Protein AF-A0A832DJD4-F1 (afdb_monomer)

Structure (mmCIF, N/CA/C/O backbone):
data_AF-A0A832DJD4-F1
#
_entry.id   AF-A0A832DJD4-F1
#
loop_
_atom_site.group_PDB
_atom_site.id
_atom_site.type_symbol
_atom_site.label_atom_id
_atom_site.label_alt_id
_atom_site.label_comp_id
_atom_site.label_asym_id
_atom_site.label_entity_id
_atom_site.label_seq_id
_atom_site.pdbx_PDB_ins_code
_atom_site.Cartn_x
_atom_site.Cartn_y
_atom_site.Cartn_z
_atom_site.occupancy
_atom_site.B_iso_or_equiv
_atom_site.auth_seq_id
_atom_site.auth_comp_id
_atom_site.auth_asym_id
_atom_site.auth_atom_id
_atom_site.pdbx_PDB_model_num
ATOM 1 N N . MET A 1 1 ? -42.468 7.515 47.314 1.00 40.31 1 MET A N 1
ATOM 2 C CA . MET A 1 1 ? -41.169 8.104 46.908 1.00 40.31 1 MET A CA 1
ATOM 3 C C . MET A 1 1 ? -40.604 7.329 45.723 1.00 40.31 1 MET A C 1
ATOM 5 O O . MET A 1 1 ? -40.247 6.173 45.887 1.00 40.31 1 MET A O 1
ATOM 9 N N . LYS A 1 2 ? -40.586 7.920 44.519 1.00 46.94 2 LYS A N 1
ATOM 10 C CA . LYS A 1 2 ? -39.952 7.334 43.323 1.00 46.94 2 LYS A CA 1
ATOM 11 C C . LYS A 1 2 ? -38.510 7.841 43.259 1.00 46.94 2 LYS A C 1
ATOM 13 O O . LYS A 1 2 ? -38.292 9.044 43.183 1.00 46.94 2 LYS A O 1
ATOM 18 N N . THR A 1 3 ? -37.533 6.944 43.333 1.00 48.56 3 THR A N 1
ATOM 19 C CA . THR A 1 3 ? -36.108 7.287 43.258 1.00 48.56 3 THR A CA 1
ATOM 20 C C . THR A 1 3 ? -35.759 7.795 41.858 1.00 48.56 3 THR A C 1
ATOM 22 O O . THR A 1 3 ? -35.772 7.033 40.890 1.00 48.56 3 THR A O 1
ATOM 25 N N . VAL A 1 4 ? -35.442 9.085 41.750 1.00 55.78 4 VAL A N 1
ATOM 26 C CA . VAL A 1 4 ? -34.902 9.715 40.540 1.00 55.78 4 VAL A CA 1
ATOM 27 C C . VAL A 1 4 ? -33.481 9.184 40.322 1.00 55.78 4 VAL A C 1
ATOM 29 O O . VAL A 1 4 ? -32.560 9.533 41.057 1.00 55.78 4 VAL A O 1
ATOM 32 N N . ARG A 1 5 ? -33.288 8.302 39.330 1.00 52.22 5 ARG A N 1
ATOM 33 C CA . ARG A 1 5 ? -31.949 7.875 38.888 1.00 52.22 5 ARG A CA 1
ATOM 34 C C . ARG A 1 5 ? -31.227 9.079 38.274 1.00 52.22 5 ARG A C 1
ATOM 36 O O . ARG A 1 5 ? -31.628 9.587 37.232 1.00 52.22 5 ARG A O 1
ATOM 43 N N . THR A 1 6 ? -30.162 9.521 38.930 1.00 52.44 6 THR A N 1
ATOM 44 C CA . THR A 1 6 ? -29.280 10.626 38.533 1.00 52.44 6 THR A CA 1
ATOM 45 C C . THR A 1 6 ? -28.634 10.378 37.152 1.00 52.44 6 THR A C 1
ATOM 47 O O . THR A 1 6 ? -28.206 9.256 36.866 1.00 52.44 6 THR A O 1
ATOM 50 N N . PRO A 1 7 ? -28.463 11.409 36.298 1.00 54.47 7 PRO A N 1
ATOM 51 C CA . PRO A 1 7 ? -27.866 11.297 34.953 1.00 54.47 7 PRO A CA 1
ATOM 52 C C . PRO A 1 7 ? -26.367 10.924 34.934 1.00 54.47 7 PRO A C 1
ATOM 54 O O . PRO A 1 7 ? -25.812 10.629 33.874 1.00 54.47 7 PRO A O 1
ATOM 57 N N . LYS A 1 8 ? -25.712 10.871 36.102 1.00 49.25 8 LYS A N 1
ATOM 58 C CA . LYS A 1 8 ? -24.268 10.625 36.277 1.00 49.25 8 LYS A CA 1
ATOM 59 C C . LYS A 1 8 ? -23.798 9.263 35.732 1.00 49.25 8 LYS A C 1
ATOM 61 O O . LYS A 1 8 ? -22.662 9.144 35.281 1.00 49.25 8 LYS A O 1
ATOM 66 N N . ASN A 1 9 ? -24.679 8.258 35.688 1.00 50.94 9 ASN A N 1
ATOM 67 C CA . ASN A 1 9 ? -24.340 6.921 35.180 1.00 50.94 9 ASN A CA 1
ATOM 68 C C . ASN A 1 9 ? -24.216 6.829 33.650 1.00 50.94 9 ASN A C 1
ATOM 70 O O . ASN A 1 9 ? -23.538 5.930 33.162 1.00 50.94 9 ASN A O 1
ATOM 74 N N . ARG A 1 10 ? -24.809 7.750 32.875 1.00 51.50 10 ARG A N 1
ATOM 75 C CA . ARG A 1 10 ? -24.672 7.732 31.404 1.00 51.50 10 ARG A CA 1
ATOM 76 C C . ARG A 1 10 ? -23.321 8.272 30.930 1.00 51.50 10 ARG A C 1
ATOM 78 O O . ARG A 1 10 ? -22.813 7.806 29.920 1.00 51.50 10 ARG A O 1
ATOM 85 N N . ALA A 1 11 ? -22.726 9.204 31.676 1.00 45.78 11 ALA A N 1
ATOM 86 C CA . ALA A 1 11 ? -21.413 9.767 31.354 1.00 45.78 11 ALA A CA 1
ATOM 87 C C . ALA A 1 11 ? -20.268 8.776 31.633 1.00 45.78 11 ALA A C 1
ATOM 89 O O . ALA A 1 11 ? -19.316 8.699 30.865 1.00 45.78 11 ALA A O 1
ATOM 90 N N . ARG A 1 12 ?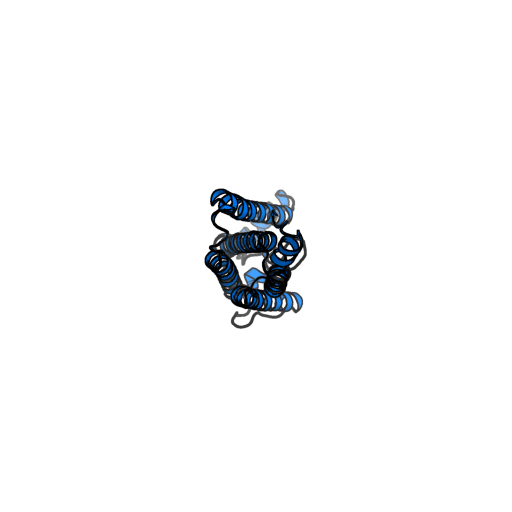 -20.392 7.960 32.690 1.00 44.75 12 ARG A N 1
ATOM 91 C CA . ARG A 1 12 ? -19.371 6.974 33.080 1.00 44.75 12 ARG A CA 1
ATOM 92 C C . ARG A 1 12 ? -19.324 5.750 32.153 1.00 44.75 12 ARG A C 1
ATOM 94 O O . ARG A 1 12 ? -18.250 5.212 31.925 1.00 44.75 12 ARG A O 1
ATOM 101 N N . ALA A 1 13 ? -20.456 5.369 31.555 1.00 45.53 13 ALA A N 1
ATOM 102 C CA . ALA A 1 13 ? -20.528 4.293 30.558 1.00 45.53 13 ALA A CA 1
ATOM 103 C C . ALA A 1 13 ? -19.904 4.665 29.194 1.00 45.53 13 ALA A C 1
ATOM 105 O O . ALA A 1 13 ? -19.660 3.794 28.366 1.00 45.53 13 ALA A O 1
ATOM 106 N N . ALA A 1 14 ? -19.645 5.953 28.938 1.00 48.25 14 ALA A N 1
ATOM 107 C CA . ALA A 1 14 ? -19.032 6.421 27.694 1.00 48.25 14 ALA A CA 1
ATOM 108 C C . ALA A 1 14 ? -17.489 6.401 27.722 1.00 48.25 14 ALA A C 1
ATOM 110 O O . ALA A 1 14 ? -16.864 6.718 26.710 1.00 48.25 14 ALA A O 1
ATOM 111 N N . GLN A 1 15 ? -16.879 6.065 28.866 1.00 50.66 15 GLN A N 1
ATOM 112 C CA . GLN A 1 15 ? -15.447 6.257 29.131 1.00 50.66 15 GLN A CA 1
ATOM 113 C C . GLN A 1 15 ? -14.716 5.003 29.630 1.00 50.66 15 GLN A C 1
ATOM 115 O O . GLN A 1 15 ? -13.594 5.123 30.115 1.00 50.66 15 GLN A O 1
ATOM 120 N N . GLU A 1 16 ? -15.284 3.800 29.498 1.00 44.44 16 GLU A N 1
ATOM 121 C CA . GLU A 1 16 ? -14.455 2.602 29.664 1.00 44.44 16 GLU A CA 1
ATOM 122 C C . GLU A 1 16 ? -13.448 2.540 28.503 1.00 44.44 16 GLU A C 1
ATOM 124 O O . GLU A 1 16 ? -13.864 2.513 27.337 1.00 44.44 16 GLU A O 1
ATOM 129 N N . PRO A 1 17 ? -12.129 2.592 28.780 1.00 48.47 17 PRO A N 1
ATOM 130 C CA . PRO A 1 17 ? -11.122 2.514 27.736 1.00 48.47 17 PRO A CA 1
ATOM 131 C C . PRO A 1 17 ? -11.305 1.183 27.010 1.00 48.47 17 PRO A C 1
ATOM 133 O O . PRO A 1 17 ? -11.220 0.117 27.618 1.00 48.47 17 PRO A O 1
ATOM 136 N N . ALA A 1 18 ? -11.600 1.260 25.710 1.00 57.53 18 ALA A N 1
ATOM 137 C CA . ALA A 1 18 ? -11.721 0.085 24.861 1.00 57.53 18 ALA A CA 1
ATOM 138 C C . ALA A 1 18 ? -10.472 -0.798 25.042 1.00 57.53 18 ALA A C 1
ATOM 140 O O . ALA A 1 18 ? -9.363 -0.251 25.117 1.00 57.53 18 ALA A O 1
ATOM 141 N N . PRO A 1 19 ? -10.628 -2.131 25.132 1.00 60.91 19 PRO A N 1
ATOM 142 C CA . PRO A 1 19 ? -9.503 -3.028 25.345 1.00 60.91 19 PRO A CA 1
ATOM 143 C C . PRO A 1 19 ? -8.436 -2.762 24.281 1.00 60.91 19 PRO A C 1
ATOM 145 O O . PRO A 1 19 ? -8.737 -2.621 23.095 1.00 60.91 19 PRO A O 1
ATOM 148 N N . ARG A 1 20 ? -7.182 -2.622 24.718 1.00 64.00 20 ARG A N 1
ATOM 149 C CA . ARG A 1 20 ? -6.047 -2.420 23.813 1.00 64.00 20 ARG A CA 1
ATOM 150 C C . ARG A 1 20 ? -5.917 -3.666 22.940 1.00 64.00 20 ARG A C 1
ATOM 152 O O . ARG A 1 20 ? -5.623 -4.751 23.438 1.00 64.00 20 ARG A O 1
ATOM 159 N N . GLU A 1 21 ? -6.144 -3.508 21.642 1.00 78.50 21 GLU A N 1
ATOM 160 C CA . GLU A 1 21 ? -6.105 -4.601 20.669 1.00 78.50 21 GLU A CA 1
ATOM 161 C C . GLU A 1 21 ? -4.654 -4.879 20.254 1.00 78.50 21 GLU A C 1
ATOM 163 O O . GLU A 1 21 ? -4.239 -4.593 19.129 1.00 78.50 21 GLU A O 1
ATOM 168 N N . TRP A 1 22 ? -3.863 -5.430 21.179 1.00 82.06 22 TRP A N 1
ATOM 169 C CA . TRP A 1 22 ? -2.437 -5.718 20.977 1.00 82.06 22 TRP A CA 1
ATOM 170 C C . TRP A 1 22 ? -2.164 -6.570 19.733 1.00 8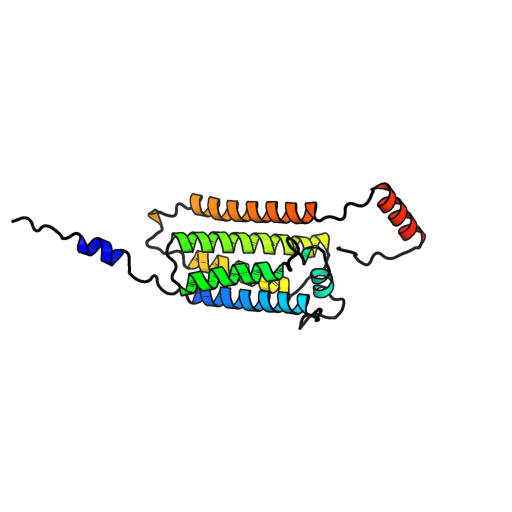2.06 22 TRP A C 1
ATOM 172 O O . TRP A 1 22 ? -1.137 -6.393 19.087 1.00 82.06 22 TRP A O 1
ATOM 182 N N . SER A 1 23 ? -3.101 -7.441 19.343 1.00 87.31 23 SER A N 1
ATOM 183 C CA . SER A 1 23 ? -3.000 -8.218 18.101 1.00 87.31 23 SER A CA 1
ATOM 184 C C . SER A 1 23 ? -3.013 -7.329 16.853 1.00 87.31 23 SER A C 1
ATOM 186 O O . SER A 1 23 ? -2.193 -7.523 15.964 1.00 87.31 23 SER A O 1
ATOM 188 N N . ILE A 1 24 ? -3.908 -6.335 16.790 1.00 86.75 24 ILE A N 1
ATOM 189 C CA . ILE A 1 24 ? -3.986 -5.396 15.659 1.00 86.75 24 ILE A CA 1
ATOM 190 C C . ILE A 1 24 ? -2.737 -4.512 15.641 1.00 86.75 24 ILE A C 1
ATOM 192 O O . ILE A 1 24 ? -2.138 -4.321 14.586 1.00 86.75 24 ILE A O 1
ATOM 196 N N . ALA A 1 25 ? -2.316 -4.021 16.810 1.00 88.62 25 ALA A N 1
ATOM 197 C CA . ALA A 1 25 ? -1.106 -3.214 16.938 1.00 88.62 25 ALA A CA 1
ATOM 198 C C . ALA A 1 25 ? 0.153 -3.983 16.501 1.00 88.62 25 ALA A C 1
ATOM 200 O O . ALA A 1 25 ? 0.976 -3.430 15.781 1.00 88.62 25 ALA A O 1
ATOM 201 N N . GLY A 1 26 ? 0.281 -5.259 16.883 1.00 91.19 26 GLY A N 1
ATOM 202 C CA . GLY A 1 26 ? 1.417 -6.103 16.509 1.00 91.19 26 GLY A CA 1
ATOM 203 C C . GLY A 1 26 ? 1.505 -6.351 15.003 1.00 91.19 26 GLY A C 1
ATOM 204 O O . GLY A 1 26 ? 2.569 -6.178 14.416 1.00 91.19 26 GLY A O 1
ATOM 205 N N . VAL A 1 27 ? 0.382 -6.681 14.354 1.00 91.56 27 VAL A N 1
ATOM 206 C CA . VAL A 1 27 ? 0.355 -6.881 12.893 1.00 91.56 27 VAL A CA 1
ATOM 207 C C . VAL A 1 27 ? 0.631 -5.570 12.154 1.00 91.56 27 VAL A C 1
ATOM 209 O O . VAL A 1 27 ? 1.411 -5.551 11.205 1.00 91.56 27 VAL A O 1
ATOM 212 N N . ALA A 1 28 ? 0.054 -4.457 12.614 1.00 91.19 28 ALA A N 1
ATOM 213 C CA . ALA A 1 28 ? 0.327 -3.146 12.037 1.00 91.19 28 ALA A CA 1
ATOM 214 C C . ALA A 1 28 ? 1.798 -2.734 12.207 1.00 91.19 28 ALA A C 1
ATOM 216 O O . ALA A 1 28 ? 2.385 -2.194 11.277 1.00 91.19 28 ALA A O 1
ATOM 217 N N . ALA A 1 29 ? 2.427 -3.032 13.346 1.00 92.06 29 ALA A N 1
ATOM 218 C CA . ALA A 1 29 ? 3.848 -2.763 13.556 1.00 92.06 29 ALA A CA 1
ATOM 219 C C . ALA A 1 29 ? 4.743 -3.576 12.604 1.00 92.06 29 ALA A C 1
ATOM 221 O O . ALA A 1 29 ? 5.718 -3.039 12.082 1.00 92.06 29 ALA A O 1
ATOM 222 N N . ALA A 1 30 ? 4.394 -4.837 12.326 1.00 93.56 30 ALA A N 1
ATOM 223 C CA . ALA A 1 30 ? 5.107 -5.646 11.338 1.00 93.56 30 ALA A CA 1
ATOM 224 C C . ALA A 1 30 ? 4.999 -5.045 9.925 1.00 93.56 30 ALA A C 1
ATOM 226 O O . ALA A 1 30 ? 6.012 -4.889 9.243 1.00 93.56 30 ALA A O 1
ATOM 227 N N . GLY A 1 31 ? 3.794 -4.637 9.513 1.00 91.38 31 GLY A N 1
ATOM 228 C CA . GLY A 1 31 ? 3.578 -3.972 8.221 1.00 91.38 31 GLY A CA 1
ATOM 229 C C . GLY A 1 31 ? 4.322 -2.641 8.122 1.00 91.38 31 GLY A C 1
ATOM 230 O O . GLY A 1 31 ? 4.963 -2.354 7.112 1.00 91.38 31 GLY A O 1
ATOM 231 N N . LEU A 1 32 ? 4.326 -1.863 9.208 1.00 93.44 32 LEU A N 1
ATOM 232 C CA . LEU A 1 32 ? 5.080 -0.617 9.317 1.00 93.44 32 LEU A CA 1
ATOM 233 C C . LEU A 1 32 ? 6.581 -0.852 9.121 1.00 93.44 32 LEU A C 1
ATOM 235 O O . LEU A 1 32 ? 7.211 -0.113 8.370 1.00 93.44 32 LEU A O 1
ATOM 239 N N . ALA A 1 33 ? 7.145 -1.879 9.762 1.00 93.38 33 ALA A N 1
ATOM 240 C CA . ALA A 1 33 ? 8.561 -2.212 9.643 1.00 93.38 33 ALA A CA 1
ATOM 241 C C . ALA A 1 33 ? 8.938 -2.613 8.208 1.00 93.38 33 ALA A C 1
ATOM 243 O O . ALA A 1 33 ? 9.924 -2.104 7.676 1.00 93.38 33 ALA A O 1
ATOM 244 N N . ILE A 1 34 ? 8.128 -3.459 7.558 1.00 91.44 34 ILE A N 1
ATOM 245 C CA . ILE A 1 34 ? 8.343 -3.868 6.160 1.00 91.44 34 ILE A CA 1
ATOM 246 C C . ILE A 1 34 ? 8.256 -2.655 5.229 1.00 91.44 34 ILE A C 1
ATOM 248 O O . ILE A 1 34 ? 9.166 -2.408 4.439 1.00 91.44 34 ILE A O 1
ATOM 252 N N . SER A 1 35 ? 7.193 -1.861 5.351 1.00 91.94 35 SER A N 1
ATOM 253 C CA . SER A 1 35 ? 6.980 -0.671 4.524 1.00 91.94 35 SER A CA 1
ATOM 254 C C . SER A 1 35 ? 8.089 0.370 4.711 1.00 91.94 35 SER A C 1
ATOM 256 O O . SER A 1 35 ? 8.574 0.941 3.735 1.00 91.94 35 SER A O 1
ATOM 258 N N . ALA A 1 36 ? 8.537 0.594 5.949 1.00 92.06 36 ALA A N 1
ATOM 259 C CA . ALA A 1 36 ? 9.629 1.517 6.243 1.00 92.06 36 ALA A CA 1
ATOM 260 C C . ALA A 1 36 ? 10.948 1.021 5.648 1.00 92.06 36 ALA A C 1
ATOM 262 O O . ALA A 1 36 ? 11.656 1.798 5.011 1.00 92.06 36 ALA A O 1
ATOM 263 N N . TYR A 1 37 ? 11.247 -0.272 5.790 1.00 91.31 37 TYR A N 1
ATOM 264 C CA . TYR A 1 37 ? 12.424 -0.888 5.188 1.00 91.31 37 TYR A CA 1
ATOM 265 C C . TYR A 1 37 ? 12.441 -0.714 3.663 1.00 91.31 37 TYR A C 1
ATOM 267 O O . TYR A 1 37 ? 13.425 -0.222 3.114 1.00 91.31 37 TYR A O 1
ATOM 275 N N . LEU A 1 38 ? 11.329 -1.024 2.988 1.00 88.25 38 LEU A N 1
ATOM 276 C CA . LEU A 1 38 ? 11.182 -0.860 1.539 1.00 88.25 38 LEU A CA 1
ATOM 277 C C . LEU A 1 38 ? 11.331 0.601 1.089 1.00 88.25 38 LEU A C 1
ATOM 279 O O . LEU A 1 38 ? 11.978 0.875 0.075 1.00 88.25 38 LEU A O 1
ATOM 283 N N . ALA A 1 39 ? 10.740 1.540 1.834 1.00 88.69 39 ALA A N 1
ATOM 284 C CA . ALA A 1 39 ? 10.820 2.966 1.536 1.00 88.69 39 ALA A CA 1
ATOM 285 C C . ALA A 1 39 ? 12.255 3.490 1.686 1.00 88.69 39 ALA A C 1
ATOM 287 O O . ALA A 1 39 ? 12.754 4.173 0.792 1.00 88.69 39 ALA A O 1
ATOM 288 N N . ILE A 1 40 ? 12.937 3.128 2.777 1.00 88.81 40 ILE A N 1
ATOM 289 C CA . ILE A 1 40 ? 14.332 3.509 3.025 1.00 88.81 40 ILE A CA 1
ATOM 290 C C . ILE A 1 40 ? 15.244 2.896 1.965 1.00 88.81 40 ILE A C 1
ATOM 292 O O . ILE A 1 40 ? 16.053 3.617 1.391 1.00 88.81 40 ILE A O 1
ATOM 296 N N . ALA A 1 41 ? 15.089 1.604 1.656 1.00 87.44 41 ALA A N 1
ATOM 297 C CA . ALA A 1 41 ? 15.887 0.933 0.632 1.00 87.44 41 ALA A CA 1
ATOM 298 C C . ALA A 1 41 ? 15.758 1.634 -0.729 1.00 87.44 41 ALA A C 1
ATOM 300 O O . ALA A 1 41 ? 16.761 1.884 -1.396 1.00 87.44 41 ALA A O 1
ATOM 301 N N . ARG A 1 42 ? 14.536 2.043 -1.105 1.00 84.62 42 ARG A N 1
ATOM 302 C CA . ARG A 1 42 ? 14.308 2.787 -2.350 1.00 84.62 42 ARG A CA 1
ATOM 303 C C . ARG A 1 42 ? 14.985 4.156 -2.346 1.00 84.62 42 ARG A C 1
ATOM 305 O O . ARG A 1 42 ? 15.613 4.509 -3.337 1.00 84.62 42 ARG A O 1
ATOM 312 N N . LEU A 1 43 ? 14.857 4.910 -1.253 1.00 86.06 43 LEU A N 1
ATOM 313 C CA . LEU A 1 43 ? 15.446 6.247 -1.115 1.00 86.06 43 LEU A CA 1
ATOM 314 C C . LEU A 1 43 ? 16.977 6.209 -1.058 1.00 86.06 43 LEU A C 1
ATOM 316 O O . LEU A 1 43 ? 17.631 7.102 -1.585 1.00 86.06 43 LEU A O 1
ATOM 320 N N . ALA A 1 44 ? 17.544 5.168 -0.453 1.00 86.25 44 ALA A N 1
ATOM 321 C CA . ALA A 1 44 ? 18.983 4.949 -0.378 1.00 86.25 44 ALA A CA 1
ATOM 322 C C . ALA A 1 44 ? 19.581 4.386 -1.681 1.00 86.25 44 ALA A C 1
ATOM 324 O O . ALA A 1 44 ? 20.799 4.263 -1.778 1.00 86.25 44 ALA A O 1
ATOM 325 N N . GLY A 1 45 ? 18.749 3.994 -2.656 1.00 78.75 45 GLY A N 1
ATOM 326 C CA . GLY A 1 45 ? 19.202 3.263 -3.844 1.00 78.75 45 GLY A CA 1
ATOM 327 C C . GLY A 1 45 ? 19.853 1.917 -3.504 1.00 78.75 45 GLY A C 1
ATOM 328 O O . GLY A 1 45 ? 20.674 1.419 -4.268 1.00 78.75 45 GLY A O 1
ATOM 329 N N . ALA A 1 46 ? 19.529 1.353 -2.339 1.00 75.75 46 ALA A N 1
ATOM 330 C CA . ALA A 1 46 ? 20.135 0.134 -1.832 1.00 75.75 46 ALA A CA 1
ATOM 331 C C . ALA A 1 46 ? 19.367 -1.101 -2.318 1.00 75.75 46 ALA A C 1
ATOM 333 O O . ALA A 1 46 ? 18.136 -1.098 -2.405 1.00 75.75 46 ALA A O 1
ATOM 334 N N . GLY A 1 47 ? 20.104 -2.181 -2.584 1.00 75.88 47 GLY A N 1
ATOM 335 C CA . GLY A 1 47 ? 19.514 -3.488 -2.850 1.00 75.88 47 GLY A CA 1
ATOM 336 C C . GLY A 1 47 ? 18.689 -3.987 -1.662 1.00 75.88 47 GLY A C 1
ATOM 337 O O . GLY A 1 47 ? 18.981 -3.697 -0.499 1.00 75.88 47 GLY A O 1
ATOM 338 N N . LEU A 1 48 ? 17.643 -4.750 -1.960 1.00 82.25 48 LEU A N 1
ATOM 339 C CA . LEU A 1 48 ? 16.810 -5.385 -0.946 1.00 82.25 48 LEU A CA 1
ATOM 340 C C . LEU A 1 48 ? 17.489 -6.658 -0.440 1.00 82.25 48 LEU A C 1
ATOM 342 O O . LEU A 1 48 ? 17.941 -7.484 -1.228 1.00 82.25 48 LEU A O 1
ATOM 346 N N . ALA A 1 49 ? 17.528 -6.840 0.878 1.00 76.88 49 ALA A N 1
ATOM 347 C CA . ALA A 1 49 ? 18.023 -8.066 1.493 1.00 76.88 49 ALA A CA 1
ATOM 348 C C . ALA A 1 49 ? 17.219 -9.263 0.975 1.00 76.88 49 ALA A C 1
ATOM 350 O O . ALA A 1 49 ? 16.020 -9.138 0.738 1.00 76.88 49 ALA A O 1
ATOM 351 N N . LEU A 1 50 ? 17.855 -10.424 0.805 1.00 75.19 50 LEU A N 1
ATOM 352 C CA . LEU A 1 50 ? 17.219 -11.620 0.222 1.00 75.19 50 LEU A CA 1
ATOM 353 C C . LEU A 1 50 ? 16.724 -11.432 -1.224 1.00 75.19 50 LEU A C 1
ATOM 355 O O . LEU A 1 50 ? 15.945 -12.251 -1.709 1.00 75.19 50 LEU A O 1
ATOM 359 N N . CYS A 1 51 ? 17.159 -10.374 -1.912 1.00 82.38 51 CYS A N 1
ATOM 360 C CA . CYS A 1 51 ? 16.907 -10.192 -3.330 1.00 82.38 51 CYS A CA 1
ATOM 361 C C . CYS A 1 51 ? 18.222 -10.006 -4.085 1.00 82.38 51 CYS A C 1
ATOM 363 O O . CYS A 1 51 ? 19.085 -9.226 -3.683 1.00 82.38 51 CYS A O 1
ATOM 365 N N . GLU A 1 52 ? 18.381 -10.755 -5.170 1.00 78.06 52 GLU A N 1
ATOM 366 C CA . GLU A 1 52 ? 19.556 -10.669 -6.033 1.00 78.06 52 GLU A CA 1
ATOM 367 C C . GLU A 1 52 ? 19.541 -9.355 -6.825 1.00 78.06 52 GLU A C 1
ATOM 369 O O . G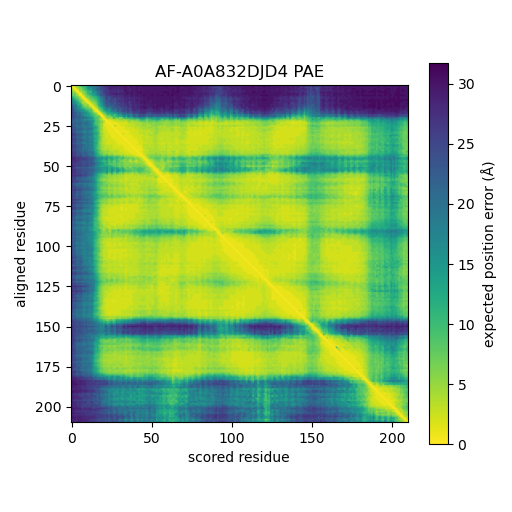LU A 1 52 ? 18.477 -8.845 -7.196 1.00 78.06 52 GLU A O 1
ATOM 374 N N . ALA A 1 53 ? 20.726 -8.798 -7.089 1.00 72.25 53 ALA A N 1
ATOM 375 C CA . ALA A 1 53 ? 20.867 -7.625 -7.948 1.00 72.25 53 ALA A CA 1
ATOM 376 C C . ALA A 1 53 ? 20.388 -7.964 -9.372 1.00 72.25 53 ALA A C 1
ATOM 378 O O . ALA A 1 53 ? 20.787 -8.985 -9.928 1.00 72.25 53 ALA A O 1
ATOM 379 N N . GLY A 1 54 ? 19.506 -7.137 -9.944 1.00 69.38 54 GLY A N 1
ATOM 380 C CA . GLY A 1 54 ? 18.827 -7.430 -11.214 1.00 69.38 54 GLY A CA 1
ATOM 381 C C . GLY A 1 54 ? 17.693 -8.464 -11.119 1.00 69.38 54 GLY A C 1
ATOM 382 O O . GLY A 1 54 ? 17.111 -8.832 -12.138 1.00 69.38 54 GLY A O 1
ATOM 383 N N . GLY A 1 55 ? 17.362 -8.939 -9.914 1.00 82.69 55 GLY A N 1
ATOM 384 C CA . GLY A 1 55 ? 16.257 -9.863 -9.675 1.00 82.69 55 GLY A CA 1
ATOM 385 C C . GLY A 1 55 ? 14.880 -9.187 -9.653 1.00 82.69 55 GLY A C 1
ATOM 386 O O . GLY A 1 55 ? 14.719 -7.988 -9.885 1.00 82.69 55 GLY A O 1
ATOM 387 N N . GLY A 1 56 ? 13.850 -9.963 -9.305 1.00 84.81 56 GLY A N 1
ATOM 388 C CA . GLY A 1 56 ? 12.459 -9.504 -9.352 1.00 84.81 56 GLY A CA 1
ATOM 389 C C . GLY A 1 56 ? 12.153 -8.277 -8.484 1.00 84.81 56 GLY A C 1
ATOM 390 O O . GLY A 1 56 ? 11.363 -7.430 -8.895 1.00 84.81 56 GLY A O 1
ATOM 391 N N . CYS A 1 57 ? 12.802 -8.114 -7.325 1.00 87.62 57 CYS A N 1
ATOM 392 C CA . CYS A 1 57 ? 12.610 -6.909 -6.512 1.00 87.62 57 CYS A CA 1
ATOM 393 C C . CYS A 1 57 ? 13.150 -5.647 -7.181 1.00 87.62 57 CYS A C 1
ATOM 395 O O . CYS A 1 57 ? 12.546 -4.588 -7.032 1.00 87.62 57 CYS A O 1
ATOM 397 N N . ASP A 1 58 ? 14.276 -5.751 -7.889 1.00 86.12 58 ASP A N 1
ATOM 398 C CA . ASP A 1 58 ? 14.906 -4.611 -8.550 1.00 86.12 58 ASP A CA 1
ATOM 399 C C . ASP A 1 58 ? 14.049 -4.141 -9.730 1.00 86.12 58 ASP A C 1
ATOM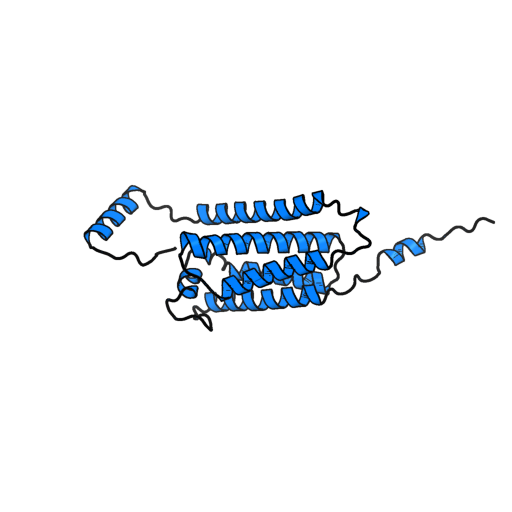 401 O O . ASP A 1 58 ? 13.751 -2.954 -9.853 1.00 86.12 58 ASP A O 1
ATOM 405 N N . ILE A 1 59 ? 13.507 -5.082 -10.511 1.00 85.69 59 ILE A N 1
ATOM 406 C CA . ILE A 1 59 ? 12.536 -4.797 -11.581 1.00 85.69 59 ILE A CA 1
ATOM 407 C C . ILE A 1 59 ? 11.288 -4.096 -11.017 1.00 85.69 59 ILE A C 1
ATOM 409 O O . ILE A 1 59 ? 10.825 -3.095 -11.562 1.00 85.69 59 ILE A O 1
ATOM 413 N N . VAL A 1 60 ? 10.743 -4.582 -9.897 1.00 88.69 60 VAL A N 1
ATOM 414 C CA . VAL A 1 60 ? 9.546 -3.986 -9.279 1.00 88.69 60 VAL A CA 1
ATOM 415 C C . VAL A 1 60 ? 9.836 -2.588 -8.731 1.00 88.69 60 VAL A C 1
ATOM 417 O O . VAL A 1 60 ? 9.063 -1.667 -8.990 1.00 88.69 60 VAL A O 1
ATOM 420 N N . GLN A 1 61 ? 10.951 -2.405 -8.020 1.00 86.62 61 GLN A N 1
ATOM 421 C CA . GLN A 1 61 ? 11.318 -1.134 -7.384 1.00 86.62 61 GLN A CA 1
ATOM 422 C C . GLN A 1 61 ? 11.792 -0.075 -8.383 1.00 86.62 61 GLN A C 1
ATOM 424 O O . GLN A 1 61 ? 11.618 1.115 -8.127 1.00 86.62 61 GLN A O 1
ATOM 429 N N . SER A 1 62 ? 12.379 -0.478 -9.509 1.00 85.12 62 SER A N 1
ATOM 430 C CA . SER A 1 62 ? 12.771 0.431 -10.593 1.00 85.12 62 SER A CA 1
ATOM 431 C C . SER A 1 62 ? 11.605 0.808 -11.511 1.00 85.12 62 SER A C 1
ATOM 433 O O . SER A 1 62 ? 11.700 1.800 -12.231 1.00 85.12 62 SER A O 1
ATOM 435 N N . SER A 1 63 ? 10.488 0.076 -11.455 1.00 86.25 63 SER A N 1
ATOM 436 C CA . SER A 1 63 ? 9.296 0.382 -12.245 1.00 86.25 63 SER A CA 1
ATOM 437 C C . SER A 1 63 ? 8.580 1.660 -11.795 1.00 86.25 63 SER A C 1
ATOM 439 O O . SER A 1 63 ? 8.643 2.082 -10.638 1.00 86.25 63 SER A O 1
ATOM 441 N N . ARG A 1 64 ? 7.767 2.219 -12.690 1.00 84.81 64 ARG A N 1
ATOM 442 C CA . ARG A 1 64 ? 6.850 3.333 -12.430 1.00 84.81 64 ARG A CA 1
ATOM 443 C C . ARG A 1 64 ? 5.850 3.039 -11.319 1.00 84.81 64 ARG A C 1
ATOM 445 O O . ARG A 1 64 ? 5.376 3.957 -10.663 1.00 84.81 64 ARG A O 1
ATOM 452 N N . TYR A 1 65 ? 5.531 1.765 -11.083 1.00 87.25 65 TYR A N 1
ATOM 453 C CA . TYR A 1 65 ? 4.573 1.357 -10.054 1.00 87.25 65 TYR A CA 1
ATOM 454 C C . TYR A 1 65 ? 5.152 1.454 -8.635 1.00 87.25 65 TYR A C 1
ATOM 456 O O . TYR A 1 65 ? 4.402 1.455 -7.656 1.00 87.25 65 TYR A O 1
ATOM 464 N N . ALA A 1 66 ? 6.477 1.591 -8.510 1.00 86.62 66 ALA A N 1
ATOM 465 C CA . ALA A 1 66 ? 7.138 1.877 -7.243 1.00 86.62 66 ALA A CA 1
ATOM 466 C C . ALA A 1 66 ? 6.923 3.323 -6.769 1.00 86.62 66 ALA A C 1
ATOM 468 O O . ALA A 1 66 ? 7.230 3.630 -5.617 1.00 86.62 66 ALA A O 1
ATOM 469 N N . MET A 1 67 ? 6.394 4.199 -7.629 1.00 87.25 67 MET A N 1
ATOM 470 C CA . MET A 1 67 ? 6.050 5.577 -7.300 1.00 87.25 67 MET A CA 1
ATOM 471 C C . MET A 1 67 ? 4.539 5.775 -7.397 1.00 87.25 67 MET A C 1
ATOM 473 O O . MET A 1 67 ? 3.922 5.545 -8.433 1.00 87.25 67 MET A O 1
ATOM 477 N N . PHE A 1 68 ? 3.942 6.264 -6.319 1.00 87.69 68 PHE A N 1
ATOM 478 C CA . PHE A 1 68 ? 2.532 6.604 -6.245 1.00 87.69 68 PHE A CA 1
ATOM 479 C C . PHE A 1 68 ? 2.381 8.076 -5.863 1.00 87.69 68 PHE A C 1
ATOM 481 O O . PHE A 1 68 ? 2.804 8.491 -4.782 1.00 87.69 68 PHE A O 1
ATOM 488 N N . LEU A 1 69 ? 1.796 8.876 -6.765 1.00 85.00 69 LEU A N 1
ATOM 489 C CA . LEU A 1 69 ? 1.668 10.336 -6.622 1.00 85.00 69 LEU A CA 1
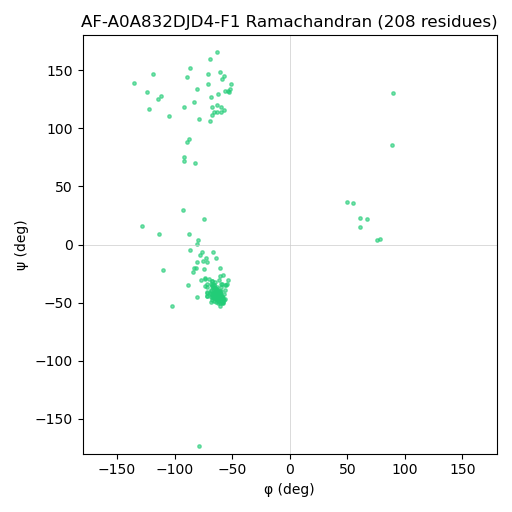ATOM 490 C C . LEU A 1 69 ? 3.016 11.055 -6.388 1.00 85.00 69 LEU A C 1
ATOM 492 O O . LEU A 1 69 ? 3.093 12.014 -5.627 1.00 85.00 69 LEU A O 1
ATOM 496 N N . GLY A 1 70 ? 4.093 10.577 -7.020 1.00 82.62 70 GLY A N 1
ATOM 497 C CA . GLY A 1 70 ? 5.435 11.161 -6.880 1.00 82.62 70 GLY A CA 1
ATOM 498 C C . GLY A 1 70 ? 6.168 10.788 -5.586 1.00 82.62 70 GLY A C 1
ATOM 499 O O . GLY A 1 70 ? 7.277 11.262 -5.359 1.00 82.62 70 GLY A O 1
ATOM 500 N N . VAL A 1 71 ? 5.593 9.907 -4.763 1.00 87.62 71 VAL A N 1
ATOM 501 C CA . VAL A 1 71 ? 6.190 9.395 -3.521 1.00 87.62 71 VAL A CA 1
ATOM 502 C C . VAL A 1 71 ? 6.360 7.875 -3.633 1.00 87.62 71 VAL A C 1
ATOM 504 O O . VAL A 1 71 ? 5.514 7.232 -4.255 1.00 87.62 71 VAL A O 1
ATOM 507 N N . PRO A 1 72 ? 7.400 7.257 -3.040 1.00 89.38 72 PRO A N 1
ATOM 508 C CA . PRO A 1 72 ? 7.533 5.805 -3.038 1.00 89.38 72 PRO A CA 1
ATOM 509 C C . PRO A 1 72 ? 6.271 5.119 -2.512 1.00 89.38 72 PRO A C 1
ATOM 511 O O . PRO A 1 72 ? 5.774 5.452 -1.435 1.00 89.38 72 PRO A O 1
ATOM 514 N N . THR A 1 73 ? 5.772 4.124 -3.240 1.00 89.81 73 THR A N 1
ATOM 515 C CA . THR A 1 73 ? 4.560 3.374 -2.886 1.00 89.81 73 THR A CA 1
ATOM 516 C C . THR A 1 73 ? 4.659 2.766 -1.479 1.00 89.81 73 THR A C 1
ATOM 518 O O . THR A 1 73 ? 3.689 2.772 -0.725 1.00 89.81 73 THR A O 1
ATOM 521 N N . ALA A 1 74 ? 5.859 2.346 -1.070 1.00 89.25 74 ALA A N 1
ATOM 522 C CA . ALA A 1 74 ? 6.135 1.849 0.277 1.00 89.25 74 ALA A CA 1
ATOM 523 C C . ALA A 1 74 ? 5.895 2.892 1.391 1.00 89.25 74 ALA A C 1
ATOM 525 O O . ALA A 1 74 ? 5.478 2.534 2.491 1.00 89.25 74 ALA A O 1
ATOM 526 N N . ALA A 1 75 ? 6.084 4.189 1.121 1.00 90.50 75 ALA A N 1
ATOM 527 C CA . ALA A 1 75 ? 5.821 5.239 2.106 1.00 90.50 75 ALA A CA 1
ATOM 528 C C . ALA A 1 75 ? 4.321 5.370 2.425 1.00 90.50 75 ALA A C 1
ATOM 530 O O . ALA A 1 75 ? 3.952 5.659 3.563 1.00 90.50 75 ALA A O 1
ATOM 531 N N . TRP A 1 76 ? 3.440 5.085 1.461 1.00 91.25 76 TRP A N 1
ATOM 532 C CA . TRP A 1 76 ? 1.998 5.017 1.713 1.00 91.25 76 TRP A CA 1
ATOM 533 C C . TRP A 1 76 ? 1.633 3.860 2.649 1.00 91.25 76 TRP A C 1
ATOM 535 O O . TRP A 1 76 ? 0.764 4.020 3.508 1.00 91.25 76 TRP A O 1
ATOM 545 N N . GLY A 1 77 ? 2.350 2.736 2.553 1.00 90.06 77 GLY A N 1
ATOM 546 C CA . GLY A 1 77 ? 2.266 1.639 3.520 1.00 90.06 77 GLY A CA 1
ATOM 547 C C . GLY A 1 77 ? 2.656 2.086 4.931 1.00 90.06 77 GLY A C 1
ATOM 548 O O . GLY A 1 77 ? 1.920 1.826 5.882 1.00 90.06 77 GLY A O 1
ATOM 549 N N . VAL A 1 78 ? 3.741 2.862 5.071 1.00 92.19 78 VAL A N 1
ATOM 550 C CA . VAL A 1 78 ? 4.165 3.431 6.367 1.00 92.19 78 VAL A CA 1
ATOM 551 C C . VAL A 1 78 ? 3.056 4.278 6.989 1.00 92.19 78 VAL A C 1
ATOM 553 O O . VAL A 1 78 ? 2.728 4.104 8.163 1.00 92.19 78 VAL A O 1
ATOM 556 N N . VAL A 1 79 ? 2.442 5.166 6.204 1.00 94.12 79 VAL A N 1
ATOM 557 C CA . VAL A 1 79 ? 1.334 6.007 6.677 1.00 94.12 79 VAL A CA 1
ATOM 558 C C . VAL A 1 79 ? 0.151 5.145 7.114 1.00 94.12 79 VAL A C 1
ATOM 560 O O . VAL A 1 79 ? -0.365 5.326 8.218 1.00 94.12 79 VAL A O 1
ATOM 563 N N . LEU A 1 80 ? -0.262 4.184 6.285 1.00 93.44 80 LEU A N 1
ATOM 564 C CA . LEU A 1 80 ? -1.409 3.325 6.568 1.00 93.44 80 LEU A CA 1
ATOM 565 C C . LEU A 1 80 ? -1.207 2.517 7.852 1.00 93.44 80 LEU A C 1
ATOM 567 O O . LEU A 1 80 ? -2.041 2.577 8.759 1.00 93.44 80 LEU A O 1
ATOM 571 N N . TYR A 1 81 ? -0.094 1.792 7.959 1.00 92.81 81 TYR A N 1
ATOM 572 C CA . TYR A 1 81 ? 0.193 0.968 9.129 1.00 92.81 81 TYR A CA 1
ATOM 573 C C . TYR A 1 81 ? 0.459 1.809 10.378 1.00 92.81 81 TYR A C 1
ATOM 575 O O . TYR A 1 81 ? 0.035 1.421 11.467 1.00 92.81 81 TYR A O 1
ATOM 583 N N . GLY A 1 82 ? 1.070 2.987 10.235 1.00 92.75 82 GLY A N 1
ATOM 584 C CA . GLY A 1 82 ? 1.268 3.934 11.331 1.00 92.75 82 GLY A CA 1
ATOM 585 C C . GLY A 1 82 ? -0.056 4.444 11.902 1.00 92.75 82 GLY A C 1
ATOM 586 O O . GLY A 1 82 ? -0.256 4.429 13.119 1.00 92.75 82 GLY A O 1
ATOM 587 N N . VAL A 1 83 ? -1.005 4.814 11.034 1.00 93.31 83 VAL A N 1
ATOM 588 C CA . VAL A 1 83 ? -2.361 5.214 11.445 1.00 93.31 83 VAL A CA 1
ATOM 589 C C . VAL A 1 83 ? -3.077 4.058 12.138 1.00 93.31 83 VAL A C 1
ATOM 591 O O . VAL A 1 83 ? -3.656 4.250 13.209 1.00 93.31 83 VAL A O 1
ATOM 594 N N . VAL A 1 84 ? -3.021 2.848 11.577 1.00 91.88 84 VAL A N 1
ATOM 595 C CA . VAL A 1 84 ? -3.669 1.677 12.183 1.00 91.88 84 VAL A CA 1
ATOM 596 C C . VAL A 1 84 ? -3.063 1.344 13.548 1.00 91.88 84 VAL A C 1
ATOM 598 O O . VAL A 1 84 ? -3.813 1.131 14.502 1.00 91.88 84 VAL A O 1
ATOM 601 N N . ALA A 1 85 ? -1.734 1.349 13.678 1.00 90.38 85 ALA A N 1
ATOM 602 C CA . ALA A 1 85 ? -1.047 1.105 14.943 1.00 90.38 85 ALA A CA 1
ATOM 603 C C . ALA A 1 85 ? -1.407 2.170 15.993 1.00 90.38 85 ALA A C 1
ATOM 605 O O . ALA A 1 85 ? -1.761 1.829 17.123 1.00 90.38 85 ALA A O 1
ATOM 606 N N . GLY A 1 86 ? -1.409 3.453 15.614 1.00 88.94 86 GLY A N 1
ATOM 607 C CA . GLY A 1 86 ? -1.805 4.552 16.497 1.00 88.94 86 GLY A CA 1
ATOM 608 C C . GLY A 1 86 ? -3.248 4.422 16.990 1.00 88.94 86 GLY A C 1
ATOM 609 O O . GLY A 1 86 ? -3.515 4.556 18.186 1.00 88.94 86 GLY A O 1
ATOM 610 N N . LEU A 1 87 ? -4.181 4.077 16.095 1.00 89.19 87 LEU A N 1
ATOM 611 C CA . LEU A 1 87 ? -5.578 3.819 16.456 1.00 89.19 87 LEU A CA 1
ATOM 612 C C . LEU A 1 87 ? -5.723 2.590 17.365 1.00 89.19 87 LEU A C 1
ATOM 614 O O . LEU A 1 87 ? -6.523 2.630 18.301 1.00 89.19 87 LEU A O 1
ATOM 618 N N . ALA A 1 88 ? -4.938 1.534 17.129 1.00 86.56 88 ALA A N 1
ATOM 619 C CA . ALA A 1 88 ? -4.903 0.325 17.955 1.00 86.56 88 ALA A CA 1
ATOM 620 C C . ALA A 1 88 ? -4.443 0.597 19.389 1.00 86.56 88 ALA A C 1
ATOM 622 O O . ALA A 1 88 ? -5.078 0.136 20.341 1.00 86.56 88 ALA A O 1
ATOM 623 N N . VAL A 1 89 ? -3.395 1.403 19.554 1.00 85.50 89 VAL A N 1
ATOM 624 C CA . VAL A 1 89 ? -2.868 1.782 20.872 1.00 85.50 89 VAL A CA 1
ATOM 625 C C . VAL A 1 89 ? -3.805 2.749 21.603 1.00 85.50 89 VAL A C 1
ATOM 627 O O . VAL A 1 89 ? -3.961 2.638 22.821 1.00 85.50 89 VAL A O 1
ATOM 630 N N . ALA A 1 90 ? -4.459 3.664 20.880 1.00 84.62 90 ALA A N 1
ATOM 631 C CA . ALA A 1 90 ? -5.393 4.650 21.434 1.00 84.62 90 ALA A CA 1
ATOM 632 C C . ALA A 1 90 ? -6.782 4.082 21.801 1.00 84.62 90 ALA A C 1
ATOM 634 O O . ALA A 1 90 ? -7.612 4.801 22.364 1.00 84.62 90 ALA A O 1
ATOM 635 N N . GLY A 1 91 ? -7.052 2.815 21.473 1.00 80.81 91 GLY A N 1
ATOM 636 C CA . GLY A 1 91 ? -8.317 2.132 21.741 1.00 80.81 91 GLY A CA 1
ATOM 637 C C . GLY A 1 91 ? -9.339 2.274 20.605 1.00 80.81 91 GLY A C 1
ATOM 638 O O . GLY A 1 91 ? -9.649 3.376 20.124 1.00 80.81 91 GLY A O 1
ATOM 639 N N . LEU A 1 92 ? -9.910 1.135 20.199 1.00 80.88 92 LEU A N 1
ATOM 640 C CA . LEU A 1 92 ? -10.870 1.041 19.098 1.00 80.88 92 LEU A CA 1
ATOM 641 C C . LEU A 1 92 ? -12.304 1.271 19.590 1.00 80.88 92 LEU A C 1
ATOM 643 O O . LEU A 1 92 ? -13.046 0.341 19.900 1.00 80.88 92 LEU A O 1
ATOM 647 N N . SER A 1 93 ? -12.744 2.532 19.569 1.00 82.44 93 SER A N 1
ATOM 648 C CA . SER A 1 93 ? -14.179 2.810 19.444 1.00 82.44 93 SER A CA 1
ATOM 649 C C . SER A 1 93 ? -14.678 2.291 18.092 1.00 82.44 93 SER A C 1
ATOM 651 O O . SER A 1 93 ? -13.895 2.019 17.187 1.00 82.44 93 SER A O 1
ATOM 653 N N . VAL A 1 94 ? -15.984 2.178 17.876 1.00 79.31 94 VAL A N 1
ATOM 654 C CA . VAL A 1 94 ? -16.455 1.520 16.639 1.00 79.31 94 VAL A CA 1
ATOM 655 C C . VAL A 1 94 ? -16.467 2.371 15.400 1.00 79.31 94 VAL A C 1
ATOM 657 O O . VAL A 1 94 ? -16.360 1.819 14.310 1.00 79.31 94 VAL A O 1
ATOM 660 N N . GLY A 1 95 ? -16.473 3.693 15.545 1.00 81.12 95 GLY A N 1
ATOM 661 C CA . GLY A 1 95 ? -16.067 4.541 14.428 1.00 81.12 95 GLY A CA 1
ATOM 662 C C . GLY A 1 95 ? -14.635 4.209 13.994 1.00 81.12 95 GLY A C 1
ATOM 663 O O . GLY A 1 95 ? -14.390 3.980 12.814 1.00 81.12 95 GLY A O 1
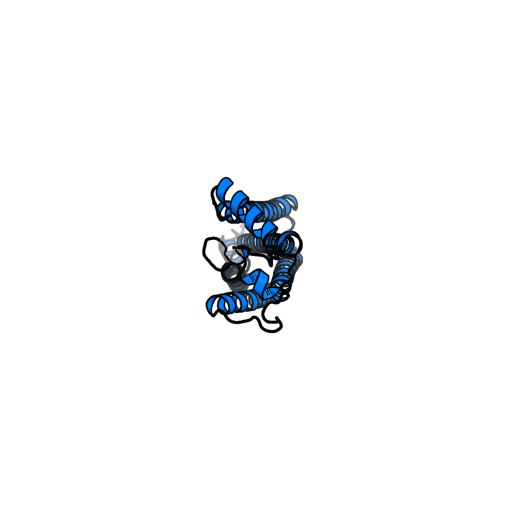ATOM 664 N N . ARG A 1 96 ? -13.711 4.079 14.958 1.00 87.06 96 ARG A N 1
ATOM 665 C CA . ARG A 1 96 ? -12.301 3.755 14.692 1.00 87.06 96 ARG A CA 1
ATOM 666 C C . ARG A 1 96 ? -12.113 2.334 14.168 1.00 87.06 96 ARG A C 1
ATOM 668 O O . ARG A 1 96 ? -11.344 2.147 13.240 1.00 87.06 96 ARG A O 1
ATOM 675 N N . TRP A 1 97 ? -12.841 1.349 14.692 1.00 87.12 97 TRP A N 1
ATOM 676 C CA . TRP A 1 97 ? -12.798 -0.023 14.178 1.00 87.12 97 TRP A CA 1
ATOM 677 C C . TRP A 1 97 ? -13.297 -0.098 12.728 1.00 87.12 97 TRP A C 1
ATOM 679 O O . TRP A 1 97 ? -12.666 -0.753 11.908 1.00 87.12 97 TRP A O 1
ATOM 689 N N . LEU A 1 98 ? -14.378 0.616 12.377 1.00 86.69 98 LEU A N 1
ATOM 690 C CA . LEU A 1 98 ? -14.861 0.687 10.989 1.00 86.69 98 LEU A CA 1
ATOM 691 C C . LEU A 1 98 ? -13.858 1.384 10.064 1.00 86.69 98 LEU A C 1
ATOM 693 O O . LEU A 1 98 ? -13.698 0.960 8.923 1.00 86.69 98 LEU A O 1
ATOM 697 N N . LEU A 1 99 ? -13.180 2.422 10.557 1.00 89.44 99 LEU A N 1
ATOM 698 C CA . LEU A 1 99 ? -12.106 3.088 9.827 1.00 89.44 99 LEU A CA 1
ATOM 699 C C . LEU A 1 99 ? -10.927 2.136 9.587 1.00 89.44 99 LEU A C 1
ATOM 701 O O . LEU A 1 99 ? -10.500 1.987 8.450 1.00 89.44 99 LEU A O 1
ATOM 705 N N . VAL A 1 100 ? -10.449 1.445 10.627 1.00 90.94 100 VAL A N 1
ATOM 706 C CA . VAL A 1 100 ? -9.374 0.441 10.523 1.00 90.94 100 VAL A CA 1
ATOM 707 C C . VAL A 1 100 ? -9.770 -0.686 9.571 1.00 90.94 100 VAL A C 1
ATOM 709 O O . VAL A 1 100 ? -8.957 -1.108 8.759 1.00 90.94 100 VAL A O 1
ATOM 712 N N . PHE A 1 101 ? -11.025 -1.136 9.609 1.00 91.31 101 PHE A N 1
ATOM 713 C CA . PHE A 1 101 ? -11.550 -2.113 8.659 1.00 91.31 101 PHE A CA 1
ATOM 714 C C . PHE A 1 101 ? -11.520 -1.595 7.215 1.00 91.31 101 PHE A C 1
ATOM 716 O O . PHE A 1 101 ? -11.064 -2.311 6.328 1.00 91.31 101 PHE A O 1
ATOM 723 N N . GLY A 1 102 ? -11.965 -0.358 6.975 1.00 92.12 102 GLY A N 1
ATOM 724 C CA . GLY A 1 102 ? -11.901 0.269 5.654 1.00 92.12 102 GLY A CA 1
ATOM 725 C C . GLY A 1 102 ? -10.466 0.425 5.148 1.00 92.12 102 GLY A C 1
ATOM 726 O O . GLY A 1 102 ? -10.189 0.095 4.000 1.00 92.12 102 GLY A O 1
ATOM 727 N N . LEU A 1 103 ? -9.543 0.849 6.017 1.00 93.31 103 LEU A N 1
ATOM 728 C CA . LEU A 1 103 ? -8.116 0.963 5.701 1.00 93.31 103 LEU A CA 1
ATOM 729 C C . LEU A 1 103 ? -7.485 -0.400 5.404 1.00 93.31 103 LEU A C 1
ATOM 731 O O . LEU A 1 103 ? -6.753 -0.524 4.431 1.00 93.31 103 LEU A O 1
ATOM 735 N N . ALA A 1 104 ? -7.792 -1.433 6.190 1.00 93.25 104 ALA A N 1
ATOM 736 C CA . ALA A 1 104 ? -7.299 -2.786 5.943 1.00 93.25 104 ALA A CA 1
ATOM 737 C C . ALA A 1 104 ? -7.859 -3.361 4.630 1.00 93.25 104 ALA A C 1
ATOM 739 O O . ALA A 1 104 ? -7.124 -3.983 3.870 1.00 93.25 104 ALA A O 1
ATOM 740 N N . ALA A 1 105 ? -9.138 -3.116 4.322 1.00 94.00 105 ALA A N 1
ATOM 741 C CA . ALA A 1 105 ? -9.735 -3.515 3.049 1.00 94.00 105 ALA A CA 1
ATOM 742 C C . ALA A 1 105 ? -9.084 -2.789 1.858 1.00 94.00 105 ALA A C 1
ATOM 744 O O . ALA A 1 105 ? -8.764 -3.427 0.857 1.00 94.00 105 ALA A O 1
ATOM 745 N N . ALA A 1 106 ? -8.838 -1.481 1.985 1.00 94.19 106 ALA A N 1
ATOM 746 C CA . ALA A 1 106 ? -8.110 -0.692 0.995 1.00 94.19 106 ALA A CA 1
ATOM 747 C C . ALA A 1 106 ? -6.673 -1.201 0.798 1.00 94.19 106 ALA A C 1
ATOM 749 O O . ALA A 1 106 ? -6.250 -1.382 -0.340 1.00 94.19 106 ALA A O 1
ATOM 750 N N . ALA A 1 107 ? -5.950 -1.493 1.886 1.00 93.31 107 ALA A N 1
ATOM 751 C CA . ALA A 1 107 ? -4.599 -2.051 1.838 1.00 93.31 107 ALA A CA 1
ATOM 752 C C . ALA A 1 107 ? -4.571 -3.381 1.077 1.00 93.31 107 ALA A C 1
ATOM 754 O O . ALA A 1 107 ? -3.801 -3.532 0.137 1.00 93.31 107 ALA A O 1
ATOM 755 N N . VAL A 1 108 ? -5.463 -4.316 1.419 1.00 95.25 108 VAL A N 1
ATOM 756 C CA . VAL A 1 108 ? -5.564 -5.612 0.730 1.00 95.25 108 VAL A CA 1
ATOM 757 C C . VAL A 1 108 ? -5.893 -5.436 -0.752 1.00 95.25 108 VAL A C 1
ATOM 759 O O . VAL A 1 108 ? -5.277 -6.088 -1.593 1.00 95.25 108 VAL A O 1
ATOM 762 N N . ALA A 1 109 ? -6.829 -4.548 -1.092 1.00 95.31 109 ALA A N 1
ATOM 763 C CA . ALA A 1 109 ? -7.191 -4.288 -2.482 1.00 95.31 109 ALA A CA 1
ATOM 764 C C . ALA A 1 109 ? -6.024 -3.683 -3.279 1.00 95.31 109 ALA A C 1
ATOM 766 O O . ALA A 1 109 ? -5.751 -4.112 -4.400 1.00 95.31 109 ALA A O 1
ATOM 767 N N . PHE A 1 110 ? -5.303 -2.728 -2.688 1.00 93.69 110 PHE A N 1
ATOM 768 C CA . PHE A 1 110 ? -4.130 -2.109 -3.295 1.00 93.69 110 PHE A CA 1
ATOM 769 C C . PHE A 1 110 ? -2.978 -3.104 -3.473 1.00 93.69 110 PHE A C 1
ATOM 771 O O . PHE A 1 110 ? -2.447 -3.231 -4.575 1.00 93.69 110 PHE A O 1
ATOM 778 N N . SER A 1 111 ? -2.633 -3.871 -2.435 1.00 92.81 111 SER A N 1
ATOM 779 C CA . SER A 1 111 ? -1.592 -4.901 -2.515 1.00 92.81 111 SER A CA 1
ATOM 780 C C . SER A 1 111 ? -1.968 -6.008 -3.504 1.00 92.81 111 SER A C 1
ATOM 782 O O . SER A 1 111 ? -1.110 -6.478 -4.251 1.00 92.81 111 SER A O 1
ATOM 784 N N . GLY A 1 112 ? -3.249 -6.380 -3.593 1.00 92.94 112 GLY A N 1
ATOM 785 C CA . GLY A 1 112 ? -3.758 -7.288 -4.623 1.00 92.94 112 GLY A CA 1
ATOM 786 C C . GLY A 1 112 ? -3.585 -6.727 -6.037 1.00 92.94 112 GLY A C 1
ATOM 787 O O . GLY A 1 112 ? -3.106 -7.432 -6.924 1.00 92.94 112 GLY A O 1
ATOM 788 N N . TYR A 1 113 ? -3.885 -5.442 -6.240 1.00 93.44 113 TYR A N 1
ATOM 789 C CA . TYR A 1 113 ? -3.669 -4.761 -7.517 1.00 93.44 113 TYR A CA 1
ATOM 790 C C . TYR A 1 113 ? -2.182 -4.700 -7.906 1.00 93.44 113 TYR A C 1
ATOM 792 O O . TYR A 1 113 ? -1.827 -5.027 -9.038 1.00 93.44 113 TYR A O 1
ATOM 800 N N . LEU A 1 114 ? -1.285 -4.374 -6.972 1.00 91.31 114 LEU A N 1
ATOM 801 C CA . LEU A 1 114 ? 0.159 -4.410 -7.231 1.00 91.31 114 LEU A CA 1
ATOM 802 C C . LEU A 1 114 ? 0.675 -5.828 -7.488 1.00 91.31 114 LEU A C 1
ATOM 804 O O . LEU A 1 114 ? 1.585 -6.015 -8.290 1.00 91.31 114 LEU A O 1
ATOM 808 N N . THR A 1 115 ? 0.113 -6.837 -6.825 1.00 92.31 115 THR A N 1
ATOM 809 C CA . THR A 1 115 ? 0.453 -8.247 -7.074 1.00 92.31 115 THR A CA 1
ATOM 810 C C . THR A 1 115 ? 0.023 -8.667 -8.477 1.00 92.31 115 THR A C 1
ATOM 812 O O . THR A 1 115 ? 0.786 -9.315 -9.191 1.00 92.31 115 THR A O 1
ATOM 815 N N . TYR A 1 116 ? -1.162 -8.236 -8.916 1.00 92.88 116 TYR A N 1
ATOM 816 C CA . TYR A 1 116 ? -1.601 -8.419 -10.296 1.00 92.88 116 TYR A CA 1
ATOM 817 C C . TYR A 1 116 ? -0.620 -7.778 -11.286 1.00 92.88 116 TYR A C 1
ATOM 819 O O . TYR A 1 116 ? -0.205 -8.436 -12.237 1.00 92.88 116 TYR A O 1
ATOM 827 N N . LEU A 1 117 ? -0.182 -6.539 -11.042 1.00 91.00 117 LEU A N 1
ATOM 828 C CA . LEU A 1 117 ? 0.804 -5.874 -11.899 1.00 91.00 117 LEU A CA 1
ATOM 829 C C . LEU A 1 117 ? 2.141 -6.629 -11.938 1.00 91.00 117 LEU A C 1
ATOM 831 O O . LEU A 1 117 ? 2.691 -6.831 -13.019 1.00 91.00 117 LEU A O 1
ATOM 835 N N . GLN A 1 118 ? 2.636 -7.095 -10.791 1.00 90.56 118 GLN A N 1
ATOM 836 C CA . GLN A 1 118 ? 3.865 -7.890 -10.697 1.00 90.56 118 GLN A CA 1
ATOM 837 C C . GLN A 1 118 ? 3.810 -9.148 -11.575 1.00 90.56 118 GLN A C 1
ATOM 839 O O . GLN A 1 118 ? 4.731 -9.407 -12.348 1.00 90.56 118 GLN A O 1
ATOM 844 N N . LEU A 1 119 ? 2.708 -9.899 -11.507 1.00 90.56 119 LEU A N 1
ATOM 845 C CA . LEU A 1 119 ? 2.566 -11.174 -12.212 1.00 90.56 119 LEU A CA 1
ATOM 846 C C . LEU A 1 119 ? 2.201 -11.008 -13.691 1.00 90.56 119 LEU A C 1
ATOM 848 O O . LEU A 1 119 ? 2.786 -11.671 -14.543 1.00 90.56 119 LEU A O 1
ATOM 852 N N . ALA A 1 120 ? 1.240 -10.138 -14.000 1.00 89.75 120 ALA A N 1
ATOM 853 C CA . ALA A 1 120 ? 0.681 -10.017 -15.344 1.00 89.75 120 ALA A CA 1
ATOM 854 C C . ALA A 1 120 ? 1.447 -9.024 -16.227 1.00 89.75 120 ALA A C 1
ATOM 856 O O . ALA A 1 120 ? 1.561 -9.244 -17.431 1.00 89.75 120 ALA A O 1
ATOM 857 N N . VAL A 1 121 ? 1.963 -7.934 -15.647 1.00 87.44 121 VAL A N 1
ATOM 858 C CA . VAL A 1 121 ? 2.583 -6.839 -16.409 1.00 87.44 121 VAL A CA 1
ATOM 859 C C . VAL A 1 121 ? 4.106 -6.914 -16.352 1.00 87.44 121 VAL A C 1
ATOM 861 O O . VAL A 1 121 ? 4.747 -6.915 -17.398 1.00 87.44 121 VAL A O 1
ATOM 864 N N . LEU A 1 122 ? 4.690 -6.997 -15.152 1.00 85.88 122 LEU A N 1
ATOM 865 C CA . LEU A 1 122 ? 6.149 -6.999 -14.984 1.00 85.88 122 LEU A CA 1
ATOM 866 C C . LEU A 1 122 ? 6.759 -8.393 -15.173 1.00 85.88 122 LEU A C 1
ATOM 868 O O . LEU A 1 122 ? 7.940 -8.500 -15.485 1.00 85.88 122 LEU A O 1
ATOM 872 N N . ARG A 1 123 ? 5.966 -9.454 -14.968 1.00 87.44 123 ARG A N 1
ATOM 873 C CA . ARG A 1 123 ? 6.423 -10.854 -14.910 1.00 87.44 123 ARG A CA 1
ATOM 874 C C . ARG A 1 123 ? 7.614 -11.054 -13.962 1.00 87.44 123 ARG A C 1
ATOM 876 O O . ARG A 1 123 ? 8.498 -11.866 -14.220 1.00 87.44 123 ARG A O 1
ATOM 883 N N . ALA A 1 124 ? 7.608 -10.323 -12.851 1.00 87.94 124 ALA A N 1
ATOM 884 C CA . ALA A 1 124 ? 8.640 -10.341 -11.824 1.00 87.94 124 ALA A CA 1
ATOM 885 C C . ALA A 1 124 ? 7.988 -10.394 -10.440 1.00 87.94 124 ALA A C 1
ATOM 887 O O . ALA A 1 124 ? 6.994 -9.714 -10.189 1.00 87.94 124 ALA A O 1
ATOM 888 N N . VAL A 1 125 ? 8.547 -11.200 -9.535 1.00 87.88 125 VAL A N 1
ATOM 889 C CA . VAL A 1 125 ? 8.017 -11.376 -8.177 1.00 87.88 125 VAL A CA 1
ATOM 890 C C . VAL A 1 125 ? 8.981 -10.767 -7.170 1.00 87.88 125 VAL A C 1
ATOM 892 O O . VAL A 1 125 ? 10.166 -11.095 -7.162 1.00 87.88 125 VAL A O 1
ATOM 895 N N . CYS A 1 126 ? 8.460 -9.904 -6.300 1.00 89.69 126 CYS A N 1
ATOM 896 C CA . CYS A 1 126 ? 9.199 -9.350 -5.173 1.00 89.69 126 CYS A CA 1
ATOM 897 C C . CYS A 1 126 ? 8.733 -10.022 -3.866 1.00 89.69 126 CYS A C 1
ATOM 899 O O . CYS A 1 126 ? 7.610 -9.758 -3.423 1.00 89.69 126 CYS A O 1
ATOM 901 N N . PRO A 1 127 ? 9.567 -10.857 -3.208 1.00 89.88 127 PRO A N 1
ATOM 902 C CA . PRO A 1 127 ? 9.204 -11.521 -1.954 1.00 89.88 127 PRO A CA 1
ATOM 903 C C . PRO A 1 127 ? 8.776 -10.550 -0.850 1.00 89.88 127 PRO A C 1
ATOM 905 O O . PRO A 1 127 ? 7.851 -10.844 -0.100 1.00 89.88 127 PRO A O 1
ATOM 908 N N . TRP A 1 128 ? 9.386 -9.364 -0.785 1.00 90.25 128 TRP A N 1
ATOM 909 C CA . TRP A 1 128 ? 9.009 -8.333 0.184 1.00 90.25 128 TRP A CA 1
ATOM 910 C C . TRP A 1 128 ? 7.627 -7.737 -0.079 1.00 90.25 128 TRP A C 1
ATOM 912 O O . TRP A 1 128 ? 6.871 -7.516 0.864 1.00 90.25 128 TRP A O 1
ATOM 922 N N . CYS A 1 129 ? 7.266 -7.511 -1.345 1.00 90.25 129 CYS A N 1
ATOM 923 C CA . CYS A 1 129 ? 5.925 -7.042 -1.697 1.00 90.25 129 CYS A CA 1
ATOM 924 C C . CYS A 1 129 ? 4.868 -8.110 -1.391 1.00 90.25 129 CYS A C 1
ATOM 926 O O . CYS A 1 129 ? 3.779 -7.781 -0.925 1.00 90.25 129 CYS A O 1
ATOM 928 N N . VAL A 1 130 ? 5.191 -9.390 -1.607 1.00 91.12 130 VAL A N 1
ATOM 929 C CA . VAL A 1 130 ? 4.311 -10.505 -1.226 1.00 91.12 130 VAL A CA 1
ATOM 930 C C . VAL A 1 130 ? 4.173 -10.591 0.295 1.00 91.12 130 VAL A C 1
ATOM 932 O O . VAL A 1 130 ? 3.061 -10.747 0.795 1.00 91.12 130 VAL A O 1
ATOM 935 N N . ALA A 1 131 ? 5.268 -10.436 1.043 1.00 91.44 131 ALA A N 1
ATOM 936 C CA . ALA A 1 131 ? 5.232 -10.404 2.502 1.00 91.44 131 ALA A CA 1
ATOM 937 C C . ALA A 1 131 ? 4.338 -9.267 3.024 1.00 91.44 131 ALA A C 1
ATOM 939 O O . ALA A 1 131 ? 3.499 -9.505 3.892 1.00 91.44 131 ALA A O 1
ATOM 940 N N . ASP A 1 132 ? 4.445 -8.060 2.458 1.00 92.25 132 ASP A N 1
ATOM 941 C CA . ASP A 1 132 ? 3.560 -6.944 2.810 1.00 92.25 132 ASP A CA 1
ATOM 942 C C . ASP A 1 132 ? 2.085 -7.244 2.483 1.00 92.25 132 ASP A C 1
ATOM 944 O O . ASP A 1 132 ? 1.204 -7.006 3.311 1.00 92.25 132 ASP A O 1
ATOM 948 N N . ALA A 1 133 ? 1.803 -7.863 1.330 1.00 92.94 133 ALA A N 1
ATOM 949 C CA . ALA A 1 133 ? 0.450 -8.291 0.970 1.00 92.94 133 ALA A CA 1
ATOM 950 C C . ALA A 1 133 ? -0.130 -9.309 1.971 1.00 92.94 133 ALA A C 1
ATOM 952 O O . ALA A 1 133 ? -1.304 -9.220 2.344 1.00 92.94 133 ALA A O 1
ATOM 953 N N . VAL A 1 134 ? 0.692 -10.248 2.451 1.00 94.69 134 VAL A N 1
ATOM 954 C CA . VAL A 1 134 ? 0.305 -11.210 3.494 1.00 94.69 134 VAL A CA 1
ATOM 955 C C . VAL A 1 134 ? 0.013 -10.496 4.813 1.00 94.69 134 VAL A C 1
ATOM 957 O O . VAL A 1 134 ? -0.980 -10.815 5.467 1.00 94.69 134 VAL A O 1
ATOM 960 N N . VAL A 1 135 ? 0.816 -9.500 5.194 1.00 93.94 135 VAL A N 1
ATOM 961 C CA . VAL A 1 135 ? 0.578 -8.709 6.411 1.00 93.94 135 VAL A CA 1
ATOM 962 C C . VAL A 1 135 ? -0.711 -7.893 6.311 1.00 93.94 135 VAL A C 1
ATOM 964 O O . VAL A 1 135 ? -1.497 -7.891 7.261 1.00 93.94 135 VAL A O 1
ATOM 967 N N . ALA A 1 136 ? -0.997 -7.273 5.164 1.00 93.88 136 ALA A N 1
ATOM 968 C CA . ALA A 1 136 ? -2.261 -6.573 4.931 1.00 93.88 136 ALA A CA 1
ATOM 969 C C . ALA A 1 136 ? -3.467 -7.525 5.054 1.00 93.88 136 ALA A C 1
ATOM 971 O O . ALA A 1 136 ? -4.462 -7.205 5.714 1.00 93.88 136 ALA A O 1
ATOM 972 N N . ALA A 1 137 ? -3.369 -8.723 4.468 1.00 94.12 137 ALA A N 1
ATOM 973 C CA . ALA A 1 137 ? -4.407 -9.748 4.562 1.00 94.12 137 ALA A CA 1
ATOM 974 C C . ALA A 1 137 ? -4.592 -10.246 6.003 1.00 94.12 137 ALA A C 1
ATOM 976 O O . ALA A 1 137 ? -5.726 -10.370 6.476 1.00 94.12 137 ALA A O 1
ATOM 977 N N . ALA A 1 138 ? -3.494 -10.467 6.729 1.00 93.88 138 ALA A N 1
ATOM 978 C CA . ALA A 1 138 ? -3.517 -10.836 8.138 1.00 93.88 138 ALA A CA 1
ATOM 979 C C . ALA A 1 138 ? -4.169 -9.739 8.990 1.00 93.88 138 ALA A C 1
ATOM 981 O O . ALA A 1 138 ? -5.004 -10.043 9.841 1.00 93.88 138 ALA A O 1
ATOM 982 N N . LEU A 1 139 ? -3.861 -8.465 8.728 1.00 92.69 139 LEU A N 1
ATOM 983 C CA . LEU A 1 139 ? -4.475 -7.332 9.414 1.00 92.69 139 LEU A CA 1
ATOM 984 C C . LEU A 1 139 ? -5.992 -7.333 9.215 1.00 92.69 139 LEU A C 1
ATOM 986 O O . LEU A 1 139 ? -6.740 -7.258 10.192 1.00 92.69 139 LEU A O 1
ATOM 990 N N . LEU A 1 140 ? -6.457 -7.478 7.971 1.00 93.00 140 LEU A N 1
ATOM 991 C CA . LEU A 1 140 ? -7.884 -7.573 7.672 1.00 93.00 140 LEU A CA 1
ATOM 992 C C . LEU A 1 140 ? -8.522 -8.778 8.380 1.00 93.00 140 LEU A C 1
ATOM 994 O O . LEU A 1 140 ? -9.579 -8.635 8.995 1.00 93.00 140 LEU A O 1
ATOM 998 N N . GLY A 1 141 ? -7.866 -9.941 8.360 1.00 92.06 141 GLY A N 1
ATOM 999 C CA . GLY A 1 141 ? -8.311 -11.151 9.052 1.00 92.06 141 GLY A CA 1
ATOM 1000 C C . GLY A 1 141 ? -8.455 -10.958 10.564 1.00 92.06 141 GLY A C 1
ATOM 1001 O O . GLY A 1 141 ? -9.492 -11.298 11.132 1.00 92.06 141 GLY A O 1
ATOM 1002 N N . VAL A 1 142 ? -7.469 -10.339 11.219 1.00 90.62 142 VAL A N 1
ATOM 1003 C CA . VAL A 1 142 ? -7.510 -10.042 12.660 1.00 90.62 142 VAL A CA 1
ATOM 1004 C C . VAL A 1 142 ? -8.609 -9.035 12.983 1.00 90.62 142 VAL A C 1
ATOM 1006 O O . VAL A 1 142 ? -9.346 -9.230 13.950 1.00 90.62 142 VAL A O 1
ATOM 1009 N N . VAL A 1 143 ? -8.776 -7.990 12.168 1.00 89.75 143 VAL A N 1
ATOM 1010 C CA . VAL A 1 143 ? -9.859 -7.009 12.337 1.00 89.75 143 VAL A CA 1
ATOM 1011 C C . VAL A 1 143 ? -11.220 -7.699 12.237 1.00 89.75 143 VAL A C 1
ATOM 1013 O O . VAL A 1 143 ? -12.092 -7.460 13.072 1.00 89.75 143 VAL A O 1
ATOM 1016 N N . LEU A 1 144 ? -11.394 -8.596 11.263 1.00 87.88 144 LEU A N 1
ATOM 1017 C CA . LEU A 1 144 ? -12.600 -9.405 11.082 1.00 87.88 144 LEU A CA 1
ATOM 1018 C C . LEU A 1 144 ? -12.842 -10.391 12.232 1.00 87.88 144 LEU A C 1
ATOM 1020 O O . LEU A 1 144 ? -13.994 -10.596 12.615 1.00 87.88 144 LEU A O 1
ATOM 1024 N N . TRP A 1 145 ? -11.786 -10.981 12.788 1.00 85.69 145 TRP A N 1
ATOM 1025 C CA . TRP A 1 145 ? -11.872 -11.922 13.903 1.00 85.69 145 TRP A CA 1
ATOM 1026 C C . TRP A 1 145 ? -12.237 -11.226 15.214 1.00 85.69 145 TRP A C 1
ATOM 1028 O O . TRP A 1 145 ? -13.125 -11.667 15.939 1.00 85.69 145 TRP A O 1
ATOM 1038 N N . ARG A 1 146 ? -11.604 -10.083 15.503 1.00 81.31 146 ARG A N 1
ATOM 1039 C CA . ARG A 1 146 ? -11.855 -9.244 16.688 1.00 81.31 146 ARG A CA 1
ATOM 1040 C C . ARG A 1 146 ? -13.163 -8.447 16.586 1.00 81.31 146 ARG A C 1
ATOM 1042 O O . ARG A 1 146 ? -13.319 -7.430 17.254 1.00 81.31 146 ARG A O 1
ATOM 1049 N N . ARG A 1 147 ? -14.121 -8.871 15.753 1.00 72.12 147 ARG A N 1
ATOM 1050 C CA . ARG A 1 147 ? -15.438 -8.228 15.648 1.00 72.12 147 ARG A CA 1
ATOM 1051 C C . ARG A 1 147 ? -16.134 -8.279 17.019 1.00 72.12 147 ARG A C 1
ATOM 1053 O O . ARG A 1 147 ? -16.488 -9.372 17.459 1.00 72.12 147 ARG A O 1
ATOM 1060 N N . PRO A 1 148 ? -16.372 -7.137 17.693 1.00 64.81 148 PRO A N 1
ATOM 1061 C CA . PRO A 1 148 ? -16.958 -7.144 19.029 1.00 64.81 148 PRO A CA 1
ATOM 1062 C C . PRO A 1 148 ? -18.373 -7.744 19.002 1.00 64.81 148 PRO A C 1
ATOM 1064 O O . PRO A 1 148 ? -19.264 -7.231 18.316 1.00 64.81 148 PRO A O 1
ATOM 1067 N N . ALA A 1 149 ? -18.571 -8.829 19.759 1.00 54.91 149 ALA A N 1
ATOM 1068 C CA . ALA A 1 149 ? -19.814 -9.605 19.811 1.00 54.91 149 ALA A CA 1
ATOM 1069 C C . ALA A 1 149 ? -21.025 -8.766 20.272 1.00 54.91 149 ALA A C 1
ATOM 1071 O O . ALA A 1 149 ? -22.104 -8.867 19.687 1.00 54.91 149 ALA A O 1
ATOM 1072 N N . GLU A 1 150 ? -20.812 -7.838 21.211 1.00 52.78 150 GLU A N 1
ATOM 1073 C CA . GLU A 1 150 ? -21.827 -6.919 21.763 1.00 52.78 150 GLU A CA 1
ATOM 1074 C C . GLU A 1 150 ? -22.399 -5.931 20.719 1.00 52.78 150 GLU A C 1
ATOM 1076 O O . GLU A 1 150 ? -23.393 -5.241 20.939 1.00 52.78 150 GLU A O 1
ATOM 1081 N N . ARG A 1 151 ? -21.776 -5.849 19.535 1.00 54.62 151 ARG A N 1
ATOM 1082 C CA . ARG A 1 151 ? -22.060 -4.847 18.496 1.00 54.62 151 ARG A CA 1
ATOM 1083 C C . ARG A 1 151 ? -22.660 -5.381 17.209 1.00 54.62 151 ARG A C 1
ATOM 1085 O O . ARG A 1 151 ? -22.860 -4.621 16.260 1.00 54.62 151 ARG A O 1
ATOM 1092 N N . ARG A 1 152 ? -23.036 -6.658 17.210 1.00 56.38 152 ARG A N 1
ATOM 1093 C CA . ARG A 1 152 ? -23.671 -7.382 16.099 1.00 56.38 152 ARG A CA 1
ATOM 1094 C C . ARG A 1 152 ? -25.026 -6.796 15.669 1.00 56.38 152 ARG A C 1
ATOM 1096 O O . ARG A 1 152 ? -25.460 -7.023 14.545 1.00 56.38 152 ARG A O 1
ATOM 1103 N N . ARG A 1 153 ? -25.688 -6.013 16.536 1.00 51.75 153 ARG A N 1
ATOM 1104 C CA . ARG A 1 153 ? -27.006 -5.399 16.269 1.00 51.75 153 ARG A CA 1
ATOM 1105 C C . ARG A 1 153 ? -26.936 -4.088 15.466 1.00 51.75 153 ARG A C 1
ATOM 1107 O O . ARG A 1 153 ? -27.931 -3.712 14.855 1.00 51.75 153 ARG A O 1
ATOM 1114 N N . GLN A 1 154 ? -25.786 -3.401 15.438 1.00 55.75 154 GLN A N 1
ATOM 1115 C CA . GLN A 1 154 ? -25.618 -2.098 14.763 1.00 55.75 154 GLN A CA 1
ATOM 1116 C C . GLN A 1 154 ? -24.736 -2.168 13.501 1.00 55.75 154 GLN A C 1
ATOM 1118 O O . GLN A 1 154 ? -24.867 -1.334 12.603 1.00 55.75 154 GLN A O 1
ATOM 1123 N N . THR A 1 155 ? -23.880 -3.185 13.375 1.00 57.41 155 THR A N 1
ATOM 1124 C CA . THR A 1 155 ? -23.098 -3.480 12.166 1.00 57.41 155 THR A CA 1
ATOM 1125 C C . THR A 1 155 ? -23.854 -4.460 11.268 1.00 57.41 155 THR A C 1
ATOM 1127 O O . THR A 1 155 ? -23.532 -5.644 11.191 1.00 57.41 155 THR A O 1
ATOM 1130 N N . ARG A 1 156 ? -24.889 -3.972 10.564 1.00 69.06 156 ARG A N 1
ATOM 1131 C CA . ARG A 1 156 ? -25.549 -4.773 9.518 1.00 69.06 156 ARG A CA 1
ATOM 1132 C C . ARG A 1 156 ? -24.476 -5.308 8.552 1.00 69.06 156 ARG A C 1
ATOM 1134 O O . ARG A 1 156 ? -23.642 -4.509 8.118 1.00 69.06 156 ARG A O 1
ATOM 1141 N N . PRO A 1 157 ? -24.501 -6.597 8.173 1.00 73.12 157 PRO A N 1
ATOM 1142 C CA . PRO A 1 157 ? -23.507 -7.177 7.266 1.00 73.12 157 PRO A CA 1
ATOM 1143 C C . PRO A 1 157 ? -23.407 -6.393 5.950 1.00 73.12 157 PRO A C 1
ATOM 1145 O O . PRO A 1 157 ? -22.303 -6.163 5.465 1.00 73.12 157 PRO A O 1
ATOM 1148 N N . GLY A 1 158 ? -24.526 -5.845 5.459 1.00 78.62 158 GLY A N 1
ATOM 1149 C CA . GLY A 1 158 ? -24.542 -4.964 4.287 1.00 78.62 158 GLY A CA 1
ATOM 1150 C C . GLY A 1 158 ? -23.694 -3.696 4.435 1.00 78.62 158 GLY A C 1
ATOM 1151 O O . GLY A 1 158 ? -23.067 -3.277 3.474 1.00 78.62 158 GLY A O 1
ATOM 1152 N N . ARG A 1 159 ? -23.582 -3.113 5.637 1.00 82.12 159 ARG A N 1
ATOM 1153 C CA . ARG A 1 159 ? -22.729 -1.934 5.864 1.00 82.12 159 ARG A CA 1
ATOM 1154 C C . ARG A 1 159 ? -21.243 -2.293 5.813 1.00 82.12 159 ARG A C 1
ATOM 1156 O O . ARG A 1 159 ? -20.450 -1.486 5.352 1.00 82.12 159 ARG A O 1
ATOM 1163 N N . LEU A 1 160 ? -20.865 -3.493 6.255 1.00 82.62 160 LEU A N 1
ATOM 1164 C CA . LEU A 1 160 ? -19.480 -3.974 6.176 1.00 82.62 160 LEU A CA 1
ATOM 1165 C C . LEU A 1 160 ? -19.092 -4.309 4.738 1.00 82.62 160 LEU A C 1
ATOM 1167 O O . LEU A 1 160 ? -18.006 -3.940 4.311 1.00 82.62 160 LEU A O 1
ATOM 1171 N N . VAL A 1 161 ? -19.994 -4.943 3.986 1.00 86.12 161 VAL A N 1
ATOM 1172 C CA . VAL A 1 161 ? -19.797 -5.190 2.552 1.00 86.12 161 VAL A CA 1
ATOM 1173 C C . VAL A 1 161 ? -19.717 -3.870 1.786 1.00 86.12 161 VAL A C 1
ATOM 1175 O O . VAL A 1 161 ? -18.810 -3.700 0.984 1.00 86.12 161 VAL A O 1
ATOM 1178 N N . ALA A 1 162 ? -20.590 -2.904 2.082 1.00 88.00 162 ALA A N 1
ATOM 1179 C CA . ALA A 1 162 ? -20.561 -1.594 1.435 1.00 88.00 162 ALA A CA 1
ATOM 1180 C C . ALA A 1 162 ? -19.286 -0.800 1.760 1.00 88.00 162 ALA A C 1
ATOM 1182 O O . ALA A 1 162 ? -18.681 -0.240 0.856 1.00 88.00 162 ALA A O 1
ATOM 1183 N N . ILE A 1 163 ? -18.849 -0.764 3.026 1.00 87.44 163 ILE A N 1
ATOM 1184 C CA . ILE A 1 163 ? -17.617 -0.057 3.416 1.00 87.44 163 ILE A CA 1
ATOM 1185 C C . ILE A 1 163 ? -16.388 -0.766 2.847 1.00 87.44 163 ILE A C 1
ATOM 1187 O O . ILE A 1 163 ? -15.543 -0.113 2.251 1.00 87.44 163 ILE A O 1
ATOM 1191 N N . GLY A 1 164 ? -16.284 -2.085 3.021 1.00 88.94 164 GLY A N 1
ATOM 1192 C CA . GLY A 1 164 ? -15.126 -2.853 2.563 1.00 88.94 164 GLY A CA 1
ATOM 1193 C C . GLY A 1 164 ? -15.033 -2.888 1.041 1.00 88.94 164 GLY A C 1
ATOM 1194 O O . GLY A 1 164 ? -13.984 -2.584 0.486 1.00 88.94 164 GLY A O 1
ATOM 1195 N N . GLY A 1 165 ? -16.144 -3.188 0.366 1.00 89.88 165 GLY A N 1
ATOM 1196 C CA . GLY A 1 165 ? -16.236 -3.178 -1.093 1.00 89.88 165 GLY A CA 1
ATOM 1197 C C . GLY A 1 165 ? -16.060 -1.778 -1.674 1.00 89.88 165 GLY A C 1
ATOM 1198 O O . GLY A 1 165 ? -15.293 -1.608 -2.612 1.00 89.88 165 GLY A O 1
ATOM 1199 N N . GLY A 1 166 ? -16.693 -0.762 -1.082 1.00 92.19 166 GLY A N 1
ATOM 1200 C CA . GLY A 1 166 ? -16.526 0.630 -1.496 1.00 92.19 166 GLY A CA 1
ATOM 1201 C C . GLY A 1 166 ? -15.086 1.115 -1.346 1.00 92.19 166 GLY A C 1
ATOM 1202 O O . GLY A 1 166 ? -14.555 1.707 -2.280 1.00 92.19 166 GLY A O 1
ATOM 1203 N N . ALA A 1 167 ? -14.429 0.812 -0.221 1.00 92.12 167 ALA A N 1
ATOM 1204 C CA . ALA A 1 167 ? -13.016 1.124 -0.014 1.00 92.12 167 ALA A CA 1
ATOM 1205 C C . ALA A 1 167 ? -12.130 0.397 -1.034 1.00 92.12 167 ALA A C 1
ATOM 1207 O O . ALA A 1 167 ? -11.319 1.040 -1.688 1.00 92.12 167 ALA A O 1
ATOM 1208 N N . ALA A 1 168 ? -12.331 -0.908 -1.234 1.00 92.19 168 ALA A N 1
ATOM 1209 C CA . ALA A 1 168 ? -11.566 -1.688 -2.202 1.00 92.19 168 ALA A CA 1
ATOM 1210 C C . ALA A 1 168 ? -11.706 -1.142 -3.633 1.00 92.19 168 ALA A C 1
ATOM 1212 O O . ALA A 1 168 ? -10.703 -0.888 -4.297 1.00 92.19 168 ALA A O 1
ATOM 1213 N N . VAL A 1 169 ? -12.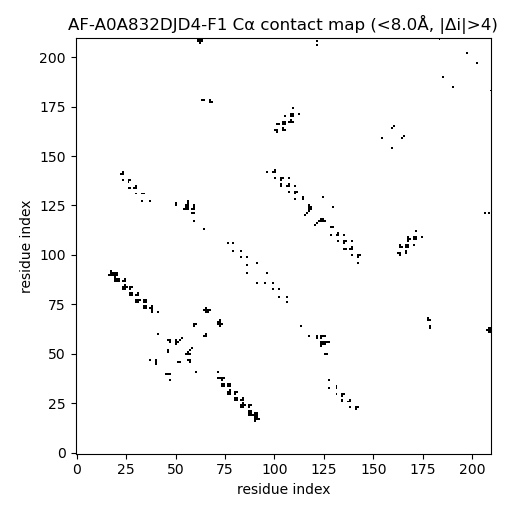942 -0.911 -4.092 1.00 94.44 169 VAL A N 1
ATOM 1214 C CA . VAL A 1 169 ? -13.220 -0.375 -5.433 1.00 94.44 169 VAL A CA 1
ATOM 1215 C C . VAL A 1 169 ? -12.631 1.020 -5.588 1.00 94.44 169 VAL A C 1
ATOM 1217 O O . VAL A 1 169 ? -11.931 1.268 -6.566 1.00 94.44 169 VAL A O 1
ATOM 1220 N N . ALA A 1 170 ? -12.858 1.917 -4.625 1.00 94.94 170 ALA A N 1
ATOM 1221 C CA . ALA A 1 170 ? -12.310 3.266 -4.674 1.00 94.94 170 ALA A CA 1
ATOM 1222 C C . ALA A 1 170 ? -10.780 3.239 -4.751 1.00 94.94 170 ALA A C 1
ATOM 1224 O O . ALA A 1 170 ? -10.204 3.910 -5.601 1.00 94.94 170 ALA A O 1
ATOM 1225 N N . THR A 1 171 ? -10.118 2.427 -3.924 1.00 93.25 171 THR A N 1
ATOM 1226 C CA . THR A 1 171 ? -8.659 2.307 -3.930 1.00 93.25 171 THR A CA 1
ATOM 1227 C C . THR A 1 171 ? -8.131 1.779 -5.258 1.00 93.25 171 THR A C 1
ATOM 1229 O O . THR A 1 171 ? -7.190 2.358 -5.791 1.00 93.25 171 THR A O 1
ATOM 1232 N N . VAL A 1 172 ? -8.738 0.735 -5.827 1.00 93.38 172 VAL A N 1
ATOM 1233 C CA . VAL A 1 172 ? -8.298 0.177 -7.116 1.00 93.38 172 VAL A CA 1
ATOM 1234 C C . VAL A 1 172 ? -8.529 1.166 -8.256 1.00 93.38 172 VAL A C 1
ATOM 1236 O O . VAL A 1 172 ? -7.628 1.377 -9.062 1.00 93.38 172 VAL A O 1
ATOM 1239 N N . VAL A 1 173 ? -9.697 1.811 -8.312 1.00 94.56 173 VAL A N 1
ATOM 1240 C CA . VAL A 1 173 ? -10.021 2.797 -9.357 1.00 94.56 173 VAL A CA 1
ATOM 1241 C C . VAL A 1 173 ? -9.092 4.004 -9.274 1.00 94.56 173 VAL A C 1
ATOM 1243 O O . VAL A 1 173 ? -8.551 4.427 -10.293 1.00 94.56 173 VAL A O 1
ATOM 1246 N N . LEU A 1 174 ? -8.861 4.535 -8.070 1.00 93.19 174 LEU A N 1
ATOM 1247 C CA . LEU A 1 174 ? -7.929 5.642 -7.860 1.00 93.19 174 LEU A CA 1
ATOM 1248 C C . LEU A 1 174 ? -6.503 5.236 -8.226 1.00 93.19 174 LEU A C 1
ATOM 1250 O O . LEU A 1 174 ? -5.828 5.975 -8.937 1.00 93.19 174 LEU A O 1
ATOM 1254 N N . ALA A 1 175 ? -6.055 4.056 -7.790 1.00 91.00 175 ALA A N 1
ATOM 1255 C CA . ALA A 1 175 ? -4.721 3.568 -8.103 1.00 91.00 175 ALA A CA 1
ATOM 1256 C C . ALA A 1 175 ? -4.520 3.415 -9.614 1.00 91.00 175 ALA A C 1
ATOM 1258 O O . ALA A 1 175 ? -3.562 3.951 -10.169 1.00 91.00 175 ALA A O 1
ATOM 1259 N N . ALA A 1 176 ? -5.453 2.746 -10.293 1.00 90.81 176 ALA A N 1
ATOM 1260 C CA . ALA A 1 176 ? -5.437 2.593 -11.740 1.00 90.81 176 ALA A CA 1
ATOM 1261 C C . ALA A 1 176 ? -5.451 3.954 -12.450 1.00 90.81 176 ALA A C 1
ATOM 1263 O O . ALA A 1 176 ? -4.633 4.179 -13.336 1.00 90.81 176 ALA A O 1
ATOM 1264 N N . GLY A 1 177 ? -6.310 4.884 -12.023 1.00 90.81 177 GLY A N 1
ATOM 1265 C CA . GLY A 1 177 ? -6.377 6.236 -12.577 1.00 90.81 177 GLY A CA 1
ATOM 1266 C C . GLY A 1 177 ? -5.052 6.991 -12.460 1.00 90.81 177 GLY A C 1
ATOM 1267 O O . GLY A 1 177 ? -4.587 7.556 -13.446 1.00 90.81 177 GLY A O 1
ATOM 1268 N N . VAL A 1 178 ? -4.402 6.941 -11.293 1.00 89.62 178 VAL A N 1
ATOM 1269 C CA . VAL A 1 178 ? -3.087 7.567 -11.069 1.00 89.62 178 VAL A CA 1
ATOM 1270 C C . VAL A 1 178 ? -2.014 6.939 -11.959 1.00 89.62 178 VAL A C 1
ATOM 1272 O O . VAL A 1 178 ? -1.259 7.662 -12.604 1.00 89.62 178 VAL A O 1
ATOM 1275 N N . PHE A 1 179 ? -1.955 5.608 -12.050 1.00 88.12 179 PHE A N 1
ATOM 1276 C CA . PHE A 1 179 ? -0.951 4.935 -12.882 1.00 88.12 179 PHE A CA 1
ATOM 1277 C C . PHE A 1 179 ? -1.188 5.107 -14.386 1.00 88.12 179 PHE A C 1
ATOM 1279 O O . PHE A 1 179 ? -0.231 5.103 -15.160 1.00 88.12 179 PHE A O 1
ATOM 1286 N N . VAL A 1 180 ? -2.442 5.257 -14.815 1.00 86.88 180 VAL A N 1
ATOM 1287 C CA . VAL A 1 180 ? -2.784 5.579 -16.207 1.00 86.88 180 VAL A CA 1
ATOM 1288 C C . VAL A 1 180 ? -2.420 7.027 -16.523 1.00 86.88 180 VAL A C 1
ATOM 1290 O O . VAL A 1 180 ? -1.802 7.277 -17.553 1.00 86.88 180 VAL A O 1
ATOM 1293 N N . ALA A 1 181 ? -2.737 7.971 -15.634 1.00 84.69 181 ALA A N 1
ATOM 1294 C CA . ALA A 1 181 ? -2.379 9.378 -15.806 1.00 84.69 181 ALA A CA 1
ATOM 1295 C C . ALA A 1 181 ? -0.858 9.605 -15.792 1.00 84.69 181 ALA A C 1
ATOM 1297 O O . ALA A 1 181 ? -0.362 10.486 -16.485 1.00 84.69 181 ALA A O 1
ATOM 1298 N N . GLY A 1 182 ? -0.118 8.792 -15.034 1.00 75.56 182 GLY A N 1
ATOM 1299 C CA . GLY A 1 182 ? 1.345 8.797 -15.007 1.00 75.56 182 GLY A CA 1
ATOM 1300 C C . GLY A 1 182 ? 2.011 8.056 -16.171 1.00 75.56 182 GLY A C 1
ATOM 1301 O O . GLY A 1 182 ? 3.229 7.913 -16.163 1.00 75.56 182 GLY A O 1
ATOM 1302 N N . ALA A 1 183 ? 1.259 7.540 -17.151 1.00 75.56 183 ALA A N 1
ATOM 1303 C CA . ALA A 1 183 ? 1.853 6.833 -18.279 1.00 75.56 183 ALA A CA 1
ATOM 1304 C C . ALA A 1 183 ? 2.600 7.796 -19.226 1.00 75.56 183 ALA A C 1
ATOM 1306 O O . ALA A 1 183 ? 2.060 8.856 -19.547 1.00 75.56 183 ALA A O 1
ATOM 1307 N N . PRO A 1 184 ? 3.799 7.430 -19.729 1.00 68.25 184 PRO A N 1
ATOM 1308 C CA . PRO A 1 184 ? 4.566 8.302 -20.612 1.00 68.25 184 PRO A CA 1
ATOM 1309 C C . PRO A 1 184 ? 3.767 8.695 -21.866 1.00 68.25 184 PRO A C 1
ATOM 1311 O O . PRO A 1 184 ? 3.442 7.860 -22.715 1.00 68.25 184 PRO A O 1
ATOM 1314 N N . SER A 1 185 ? 3.470 9.987 -22.012 1.00 62.38 185 SER A N 1
ATOM 1315 C CA . SER A 1 185 ? 2.749 10.550 -23.156 1.00 62.38 185 SER A CA 1
ATOM 1316 C C . SER A 1 185 ? 3.722 11.010 -24.252 1.00 62.38 185 SER A C 1
ATOM 1318 O O . SER A 1 185 ? 3.931 12.203 -24.457 1.00 62.38 185 SER A O 1
ATOM 1320 N N . GLY A 1 186 ? 4.350 10.061 -24.953 1.00 66.38 186 GLY A N 1
ATOM 1321 C CA . GLY A 1 186 ? 5.120 10.335 -26.178 1.00 66.38 186 GLY A CA 1
ATOM 1322 C C . GLY A 1 186 ? 4.235 10.319 -27.433 1.00 66.38 186 GLY A C 1
ATOM 1323 O O . GLY A 1 186 ? 3.237 9.584 -27.470 1.00 66.38 186 GLY A O 1
ATOM 1324 N N . SER A 1 187 ? 4.599 11.074 -28.482 1.00 76.31 187 SER A N 1
ATOM 1325 C CA . SER A 1 187 ? 3.864 11.041 -29.757 1.00 76.31 187 SER A CA 1
ATOM 1326 C C . SER A 1 187 ? 3.814 9.604 -30.288 1.00 76.31 187 SER A C 1
ATOM 1328 O O . SER A 1 187 ? 4.813 8.881 -30.262 1.00 76.31 187 SER A O 1
ATOM 1330 N N . ALA A 1 188 ? 2.626 9.150 -30.700 1.00 76.69 188 ALA A N 1
ATOM 1331 C CA . ALA A 1 188 ? 2.434 7.773 -31.162 1.00 76.69 188 ALA A CA 1
ATOM 1332 C C . ALA A 1 188 ? 3.396 7.440 -32.317 1.00 76.69 188 ALA A C 1
ATOM 1334 O O . ALA A 1 188 ? 4.034 6.393 -32.300 1.00 76.69 188 ALA A O 1
ATOM 1335 N N . ALA A 1 189 ? 3.603 8.405 -33.220 1.00 78.38 189 ALA A N 1
ATOM 1336 C CA . ALA A 1 189 ? 4.536 8.303 -34.335 1.00 78.38 189 ALA A CA 1
ATOM 1337 C C . ALA A 1 189 ? 5.998 8.078 -33.900 1.00 78.38 189 ALA A C 1
ATOM 1339 O O . ALA A 1 189 ? 6.683 7.251 -34.493 1.00 78.38 189 ALA A O 1
ATOM 1340 N N . TYR A 1 190 ? 6.480 8.759 -32.851 1.00 82.50 190 TYR A N 1
ATOM 1341 C CA . TYR A 1 190 ? 7.845 8.553 -32.348 1.00 82.50 190 TYR A CA 1
ATOM 1342 C C . TYR A 1 190 ? 8.016 7.173 -31.706 1.00 82.50 190 TYR A C 1
ATOM 1344 O O . TYR A 1 190 ? 9.003 6.490 -31.968 1.00 82.50 190 TYR A O 1
ATOM 1352 N N . ARG A 1 191 ? 7.037 6.732 -30.902 1.00 78.62 191 ARG A N 1
ATOM 1353 C CA . ARG A 1 191 ? 7.057 5.395 -30.283 1.00 78.62 191 ARG A CA 1
ATOM 1354 C C . ARG A 1 191 ? 7.053 4.290 -31.330 1.00 78.62 191 ARG A C 1
ATOM 1356 O O . ARG A 1 191 ? 7.768 3.307 -31.176 1.00 78.62 191 ARG A O 1
ATOM 1363 N N . GLU A 1 192 ? 6.283 4.469 -32.394 1.00 82.62 192 GLU A N 1
ATOM 1364 C CA . GLU A 1 192 ? 6.201 3.495 -33.475 1.00 82.62 192 GLU A CA 1
ATOM 1365 C C . GLU A 1 192 ? 7.480 3.467 -34.324 1.00 82.62 192 GLU A C 1
ATOM 1367 O O . GLU A 1 192 ? 7.986 2.389 -34.630 1.00 82.62 192 GLU A O 1
ATOM 1372 N N . ALA A 1 193 ? 8.065 4.630 -34.627 1.00 85.12 193 ALA A N 1
ATOM 1373 C CA . ALA A 1 193 ? 9.352 4.718 -35.316 1.00 85.12 193 ALA A CA 1
ATOM 1374 C C . ALA A 1 193 ? 10.496 4.091 -34.496 1.00 85.12 193 ALA A C 1
ATOM 1376 O O . ALA A 1 193 ? 11.298 3.330 -35.036 1.00 85.12 193 ALA A O 1
ATOM 1377 N N . LEU A 1 194 ? 10.540 4.351 -33.185 1.00 83.94 194 LEU A N 1
ATOM 1378 C CA . LEU A 1 194 ? 11.522 3.753 -32.279 1.00 83.94 194 LEU A CA 1
ATOM 1379 C C . LEU A 1 194 ? 11.325 2.237 -32.152 1.00 83.94 194 LEU A C 1
ATOM 1381 O O . LEU A 1 194 ? 12.300 1.494 -32.199 1.00 83.94 194 LEU A O 1
ATOM 1385 N N . ALA A 1 195 ? 10.080 1.766 -32.033 1.00 83.38 195 ALA A N 1
ATOM 1386 C CA . ALA A 1 195 ? 9.781 0.338 -31.962 1.00 83.38 195 ALA A CA 1
ATOM 1387 C C . ALA A 1 195 ? 10.242 -0.407 -33.226 1.00 83.38 195 ALA A C 1
ATOM 1389 O O . ALA A 1 195 ? 10.846 -1.475 -33.112 1.00 83.38 195 ALA A O 1
ATOM 1390 N N . ARG A 1 196 ? 10.025 0.172 -34.418 1.00 85.00 196 ARG A N 1
ATOM 1391 C CA . ARG A 1 196 ? 10.531 -0.391 -35.683 1.00 85.00 196 ARG A CA 1
ATOM 1392 C C . ARG A 1 196 ? 12.058 -0.445 -35.695 1.00 85.00 196 ARG A C 1
ATOM 1394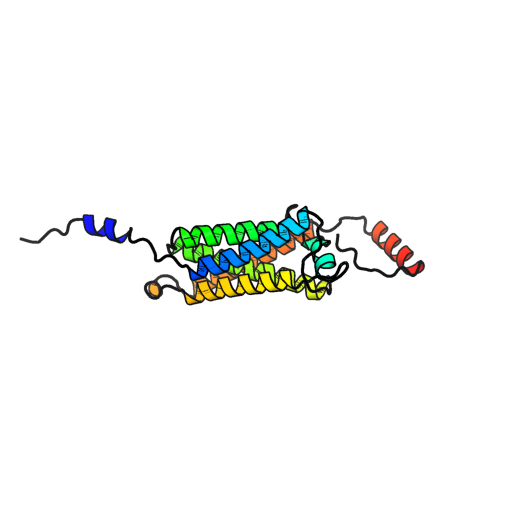 O O . ARG A 1 196 ? 12.615 -1.511 -35.912 1.00 85.00 196 ARG A O 1
ATOM 1401 N N . HIS A 1 197 ? 12.730 0.649 -35.334 1.00 87.88 197 HIS A N 1
ATOM 1402 C CA . HIS A 1 197 ? 14.194 0.694 -35.295 1.00 87.88 197 HIS A CA 1
ATOM 1403 C C . HIS A 1 197 ? 14.814 -0.309 -34.303 1.00 87.88 197 HIS A C 1
ATOM 1405 O O . HIS A 1 197 ? 15.818 -0.952 -34.606 1.00 87.88 197 HIS A O 1
ATOM 1411 N N . LEU A 1 198 ? 14.213 -0.478 -33.121 1.00 87.31 198 LEU A N 1
ATOM 1412 C CA . LEU A 1 198 ? 14.662 -1.459 -32.127 1.00 87.31 198 LEU A CA 1
ATOM 1413 C C . LEU A 1 198 ? 14.439 -2.905 -32.596 1.00 87.31 198 LEU A C 1
ATOM 1415 O O . LEU A 1 198 ? 15.273 -3.768 -32.336 1.00 87.31 198 LEU A O 1
ATOM 1419 N N . THR A 1 199 ? 13.348 -3.160 -33.322 1.00 85.31 199 THR A N 1
ATOM 1420 C CA . THR A 1 199 ? 13.073 -4.482 -33.905 1.00 85.31 199 THR A CA 1
ATOM 1421 C C . THR A 1 199 ? 14.076 -4.801 -35.014 1.00 85.31 199 THR A C 1
ATOM 1423 O O . THR A 1 199 ? 14.656 -5.885 -35.022 1.00 85.31 199 THR A O 1
ATOM 1426 N N . ASP A 1 200 ? 14.347 -3.835 -35.894 1.00 91.06 200 ASP A N 1
ATOM 1427 C CA . ASP A 1 200 ? 15.282 -3.989 -37.013 1.00 91.06 200 ASP A CA 1
ATOM 1428 C C . ASP A 1 200 ? 16.738 -4.146 -36.550 1.00 91.06 200 ASP A C 1
ATOM 1430 O O . ASP A 1 200 ? 17.523 -4.852 -37.179 1.00 91.06 200 ASP A O 1
ATOM 1434 N N . SER A 1 201 ? 17.110 -3.528 -35.425 1.00 88.38 201 SER A N 1
ATOM 1435 C CA . SER A 1 201 ? 18.448 -3.671 -34.830 1.00 88.38 201 SER A CA 1
ATOM 1436 C C . SER A 1 201 ? 18.634 -4.960 -34.015 1.00 88.38 201 SER A C 1
ATOM 1438 O O . SER A 1 201 ? 19.717 -5.188 -33.478 1.00 88.38 201 SER A O 1
ATOM 1440 N N . GLY A 1 202 ? 17.606 -5.815 -33.918 1.00 85.12 202 GLY A N 1
ATOM 1441 C CA . GLY A 1 202 ? 17.654 -7.048 -33.128 1.00 85.12 202 GLY A CA 1
ATOM 1442 C C . GLY A 1 202 ? 17.754 -6.801 -31.619 1.00 85.12 202 GLY A C 1
ATOM 1443 O O . GLY A 1 202 ? 18.220 -7.670 -30.881 1.00 85.12 202 GLY A O 1
ATOM 1444 N N . ALA A 1 203 ? 17.348 -5.618 -31.147 1.00 80.25 203 ALA A N 1
ATOM 1445 C CA . ALA A 1 203 ? 17.429 -5.271 -29.738 1.00 80.25 203 ALA A CA 1
ATOM 1446 C C . ALA A 1 203 ? 16.440 -6.113 -28.915 1.00 80.25 203 ALA A C 1
ATOM 1448 O O . ALA A 1 203 ? 15.237 -6.146 -29.178 1.00 80.25 203 ALA A O 1
ATOM 1449 N N . VAL A 1 204 ? 16.944 -6.773 -27.873 1.00 74.69 204 VAL A N 1
ATOM 1450 C CA . VAL A 1 204 ? 16.116 -7.525 -26.924 1.00 74.69 204 VAL A CA 1
ATOM 1451 C C . VAL A 1 204 ? 15.552 -6.558 -25.879 1.00 74.69 204 VAL A C 1
ATOM 1453 O O . VAL A 1 204 ? 16.298 -5.862 -25.192 1.00 74.69 204 VAL A O 1
ATOM 1456 N N . PHE A 1 205 ? 14.224 -6.499 -25.750 1.00 68.62 205 PHE A N 1
ATOM 1457 C CA . PHE A 1 205 ? 13.563 -5.643 -24.763 1.00 68.62 205 PHE A CA 1
ATOM 1458 C C . PHE A 1 205 ? 13.615 -6.277 -23.368 1.00 68.62 205 PHE A C 1
ATOM 1460 O O . PHE A 1 205 ? 12.887 -7.226 -23.081 1.00 68.62 205 PHE A O 1
ATOM 1467 N N . TYR A 1 206 ? 14.438 -5.713 -22.485 1.00 63.41 206 TYR A N 1
ATOM 1468 C CA . TYR A 1 206 ? 14.588 -6.177 -21.100 1.00 63.41 206 TYR A CA 1
ATOM 1469 C C . TYR A 1 206 ? 13.588 -5.559 -20.104 1.00 63.41 206 TYR A C 1
ATOM 1471 O O . TYR A 1 206 ? 13.706 -5.796 -18.907 1.00 63.41 206 TYR A O 1
ATOM 1479 N N . GLY A 1 207 ? 12.574 -4.813 -20.562 1.00 57.34 207 GLY A N 1
ATOM 1480 C CA . GLY A 1 207 ? 11.549 -4.261 -19.667 1.00 57.34 207 GLY A CA 1
ATOM 1481 C C . GLY A 1 207 ? 11.911 -2.890 -19.104 1.00 57.34 207 GLY A C 1
ATOM 1482 O O . GLY A 1 207 ? 12.412 -2.751 -17.996 1.00 57.34 207 GLY A O 1
ATOM 1483 N N . ALA A 1 208 ? 11.601 -1.853 -19.868 1.00 58.91 208 ALA A N 1
ATOM 1484 C CA . ALA A 1 208 ? 11.648 -0.465 -19.444 1.00 58.91 208 ALA A CA 1
ATOM 1485 C C . ALA A 1 208 ? 10.297 -0.048 -18.837 1.00 58.91 208 ALA A C 1
ATOM 1487 O O . ALA A 1 208 ? 9.410 0.397 -19.561 1.00 58.91 208 ALA A O 1
ATOM 1488 N N . PHE A 1 209 ? 10.089 -0.245 -17.534 1.00 58.78 209 PHE A N 1
ATOM 1489 C CA . PHE A 1 209 ? 8.785 0.011 -16.902 1.00 58.78 209 PHE A CA 1
ATOM 1490 C C . PHE A 1 209 ? 8.637 1.424 -16.311 1.00 58.78 209 PHE A C 1
ATOM 1492 O O . PHE A 1 209 ? 7.919 1.557 -15.324 1.00 58.78 209 PHE A O 1
ATOM 1499 N N . TRP A 1 210 ? 9.301 2.451 -16.856 1.00 54.00 210 TRP A N 1
ATOM 1500 C CA . TRP A 1 210 ? 9.209 3.845 -16.381 1.00 54.00 210 TRP A CA 1
ATOM 1501 C C . TRP A 1 210 ? 7.961 4.596 -16.868 1.00 54.00 210 TRP A C 1
ATOM 1503 O O . TRP A 1 210 ? 7.328 4.181 -17.867 1.00 54.00 210 TRP A O 1
#

Nearest PDB structures (foldseek):
  4nv5-assembly2_B  TM=8.402E-01  e=2.699E-08  Synechococcus sp. JA-2-3B'a(2-13)
  4nv5-assembly1_A  TM=8.711E-01  e=5.903E-08  Synechococcus sp. JA-2-3B'a(2-13)
  4nv2-assembly1_A  TM=9.101E-01  e=1.495E-07  Synechococcus sp. JA-2-3B'a(2-13)
  4nv6-assembly1_A  TM=8.052E-01  e=1.424E-07  Synechococcus sp. JA-2-3B'a(2-13)
  3kp9-assembly1_A  TM=8.347E-01  e=1.351E-06  Synechococcus sp. JA-2-3B'a(2-13)

Radius of gyration: 22.8 Å; Cα contacts (8 Å, |Δi|>4): 200; chains: 1; bounding box: 62×23×84 Å

Foldseek 3Di:
DDDDDDPVVVVVVVDDFAPQLVVLLVLLVVLLVLLVLLQVCLVVVHDDPVADDVAQVCLLCLFPLCDFPNGGPSVVSNVLSVLRNVLSRRGDDPVSLLVLLLSLLLQLLLLVLSVCCSVPPSVGDDVSSVVSNVSSVVSNVSSVVVPDPVCCVPPDVVNSCCSSVVSSVVSNVSSVVRVVVPPDDDDPVVVVVVVVVCVVVVHDDPDDRD

Secondary structure (DSSP, 8-state):
------THHHHHTT-SPPP--HHHHHHHHHHHHHHHHHHHHHHTTPPPTT--TTSHHHHHHHSGGGEETTEEHHHHHHHHHHHHHHHHHT---HHHHHHHHHHHHHHHHHHHHHHHIIIIII----HHHHHHHHHHHHHHHHHHHT--GGGTTTS-HHHHHHHHHHHHHHHHHHHHHHHHHTS----HHHHHHHHHHHHHTT--------

pLDDT: mean 81.68, std 13.88, range [40.31, 95.31]

Solvent-accessible surface area (backbone atoms only — not comparable to full-atom values): 11557 Å² total; per-residue (Å²): 138,83,84,80,82,68,74,68,64,64,63,59,72,74,63,68,79,43,73,65,42,59,69,59,24,50,42,21,48,52,36,22,52,53,18,44,50,52,29,50,30,61,76,69,73,46,82,55,85,102,47,59,90,86,30,31,45,46,56,50,60,68,19,44,79,32,43,50,98,89,38,51,41,33,47,57,41,27,53,54,21,47,52,46,23,52,44,22,70,72,27,55,48,67,73,51,45,53,48,47,46,27,50,26,31,24,44,34,34,43,40,48,51,52,48,48,42,26,60,75,72,67,67,34,66,34,71,67,60,52,50,47,36,50,38,30,44,49,43,36,48,51,54,63,66,67,54,61,75,94,47,63,88,77,58,50,67,68,58,52,50,49,44,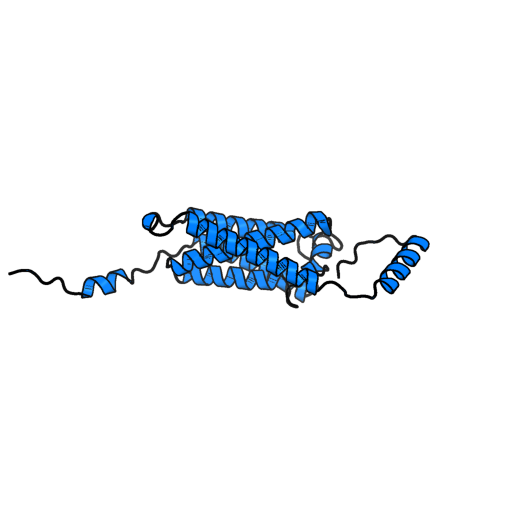30,49,49,31,22,51,51,40,42,53,52,50,51,50,52,56,58,71,67,46,80,87,66,60,67,69,57,56,49,53,50,52,50,54,38,57,77,70,67,59,80,85,86,74,86,52,101

Mean predicted aligned error: 10.38 Å

Sequence (210 aa):
MKTVRTPKNRARAAQEPAPREWSIAGVAAAGLAISAYLAIARLAGAGLALCEAGGGCDIVQSSRYAMFLGVPTAAWGVVLYGVVAGLAVAGLSVGRWLLVFGLAAAAVAFSGYLTYLQLAVLRAVCPWCVADAVVAAALLGVVLWRRPAERRRQTRPGRLVAIGGGAAVATVVLAAGVFVAGAPSGSAAYREALARHLTDSGAVFYGAFW